Protein AF-A0A812UKI8-F1 (afdb_monomer)

Mean predicted aligned error: 15.25 Å

Foldseek 3Di:
DVVCCCAQAPDDSNVNNVVVVVVQLVVLQVLLQVLCVVVVHDAAEDEPVPDDPQQGQDDDPVNLVVCFVPPFWDADPPRDTGGNVVVSVVVCSVSSNHHRYDYDDDHDDDDPPQPPLPVQLCVQAPADADDPVLLVFVCVLQVALVSLVLQLVLLSVLSVVSSVVPCPLRDNCQQVAQPLVCCCPPVVDDNVSHSCPDSSVNHGSNHSVNSSVSSVCRNCVQLQPLADLQQADADDPVLLVLLLVCLVQADPLVLVVLSVCRNPPRNDDPDDQADWPLVVVVVCQVPDPRDDDPVNNVSCVVRRDRNHTSSPSSNSSVSSVD

Solvent-accessible surface area (backbone atoms only — not comparable to full-atom values): 18480 Å² total; per-residue (Å²): 119,79,68,53,44,68,41,54,32,97,55,79,60,12,34,58,33,36,51,53,53,53,49,54,46,49,56,53,33,53,52,19,49,54,42,19,61,77,71,76,46,84,59,53,75,40,48,55,84,73,61,49,81,85,48,49,82,82,84,53,74,66,59,52,52,52,48,43,62,74,71,26,49,44,75,45,90,91,74,44,79,43,72,42,60,66,61,48,48,56,50,48,46,61,70,46,64,35,46,31,67,42,86,66,80,74,84,70,80,63,90,82,68,71,75,76,47,66,68,62,46,46,77,64,34,72,64,45,76,68,55,68,74,50,49,55,44,35,55,68,72,45,82,41,35,70,57,20,46,54,50,41,55,53,51,51,52,50,49,55,50,56,62,72,52,71,58,85,62,62,51,88,66,47,30,70,40,35,42,64,56,44,38,39,74,73,68,66,43,59,79,83,77,47,78,65,70,67,48,51,54,72,36,24,52,16,27,47,62,45,47,49,54,52,26,48,51,46,46,37,80,51,47,60,74,68,31,39,73,69,30,58,38,75,61,55,70,72,58,46,52,54,50,61,73,35,42,90,73,48,63,71,67,54,50,56,50,53,42,55,43,32,53,74,59,36,57,53,85,84,68,63,44,83,38,40,43,62,65,50,52,62,69,40,54,86,75,49,93,66,90,71,55,71,71,62,47,51,47,41,67,71,62,48,67,77,86,43,32,33,20,28,45,47,42,51,51,53,61,71,71,104

pLDDT: mean 83.9, std 11.05, range [48.81, 97.0]

Nearest PDB structures (foldseek):
  8s24-assembly1_A  TM=7.264E-01  e=3.779E-09  Homo sapiens
  6tay-assembly1_A  TM=6.772E-01  e=7.249E-09  Mus musculus
  7oim-assembly1_A  TM=6.945E-01  e=1.391E-08  Mus musculus

Secondary structure (DSSP, 8-state):
-T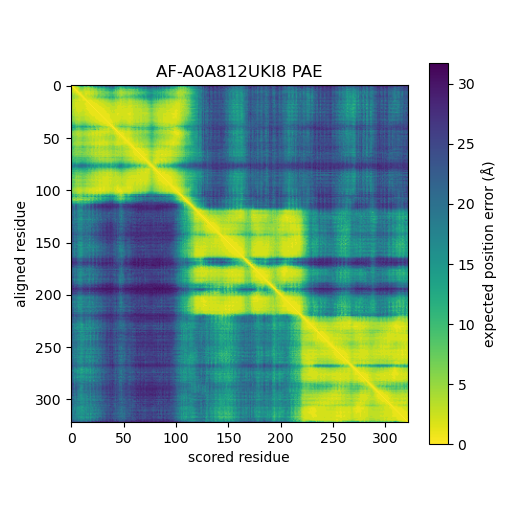TGGGS--SSTTHHHHHHHHHHHHHHHHHHHHHHHHHHTSPPPEEEGGG--GGGS----HHHHHHHIIIIIEEE-TTS-EEE-HHHHHHHHHHHH--PEEEP-PPPP--TT----HHHHHHHHS---PPPHHHHHHHHHH--SHHHHHHHHHHHHHHHHHHHHHTTTT-SGGGGGSBHHHHHHHTS---TTTS--SGGGGG-BGGGHHHHHHHHHHHH-SSTTTTS-GGG-PPPPHHHHHHHHHHGGGS-HHHHHHHHHHHHHHTTSTTS-TTSBHHHHHHHHGGGSSS---HHHHHHHHHHS-TT-BGGGHHHHHHHHH-

Structure (mmCIF, N/CA/C/O backbone):
data_AF-A0A812UKI8-F1
#
_entry.id   AF-A0A812UKI8-F1
#
loop_
_atom_site.group_PDB
_atom_site.id
_atom_site.type_symbol
_atom_site.label_atom_id
_atom_site.label_alt_id
_atom_site.label_comp_id
_atom_site.label_asym_id
_atom_site.label_entity_id
_atom_site.label_seq_id
_atom_site.pdbx_PDB_ins_code
_atom_site.Cartn_x
_atom_site.Cartn_y
_atom_site.Cartn_z
_atom_site.occupancy
_atom_site.B_iso_or_equiv
_atom_site.auth_seq_id
_atom_site.auth_comp_id
_atom_site.auth_asym_id
_atom_site.auth_atom_id
_atom_site.pdbx_PDB_model_num
ATOM 1 N N . ASP A 1 1 ? 13.436 21.991 0.698 1.00 52.62 1 ASP A N 1
ATOM 2 C CA . ASP A 1 1 ? 12.557 21.856 -0.483 1.00 52.62 1 ASP A CA 1
ATOM 3 C C . ASP A 1 1 ? 13.216 21.099 -1.635 1.00 52.62 1 ASP A C 1
ATOM 5 O O . ASP A 1 1 ? 12.667 20.105 -2.076 1.00 52.62 1 ASP A O 1
ATOM 9 N N . THR A 1 2 ? 14.431 21.440 -2.075 1.00 63.50 2 THR A N 1
ATOM 10 C CA . THR A 1 2 ? 15.042 20.824 -3.279 1.00 63.50 2 THR A CA 1
ATOM 11 C C . THR A 1 2 ? 15.430 19.339 -3.166 1.00 63.50 2 THR A C 1
ATOM 13 O O . THR A 1 2 ? 15.581 18.681 -4.187 1.00 63.50 2 THR A O 1
ATOM 16 N N . ILE A 1 3 ? 15.616 18.797 -1.956 1.00 73.69 3 ILE A N 1
ATOM 17 C CA . ILE A 1 3 ? 16.040 17.394 -1.762 1.00 73.69 3 ILE A CA 1
ATOM 18 C C . ILE A 1 3 ? 14.879 16.411 -1.981 1.00 73.69 3 ILE A C 1
ATOM 20 O O . ILE A 1 3 ? 15.113 15.319 -2.490 1.00 73.69 3 ILE A O 1
ATOM 24 N N . LEU A 1 4 ? 13.641 16.803 -1.650 1.00 68.75 4 LEU A N 1
ATOM 25 C CA . LEU A 1 4 ? 12.456 15.947 -1.801 1.00 68.75 4 LEU A CA 1
ATOM 26 C C . LEU A 1 4 ? 12.206 15.573 -3.267 1.00 68.75 4 LEU A C 1
ATOM 28 O O . LEU A 1 4 ? 11.989 14.407 -3.567 1.00 68.75 4 LEU A O 1
ATOM 32 N N . MET A 1 5 ? 12.381 16.527 -4.186 1.00 75.38 5 MET A N 1
ATOM 33 C CA . MET A 1 5 ? 12.246 16.303 -5.633 1.00 75.38 5 MET A CA 1
ATOM 34 C C . MET A 1 5 ? 13.313 15.373 -6.237 1.00 75.38 5 MET A C 1
ATOM 36 O O . MET A 1 5 ? 13.230 15.043 -7.416 1.00 75.38 5 MET A O 1
ATOM 40 N N . CYS A 1 6 ? 14.335 14.978 -5.472 1.00 79.62 6 CYS A N 1
ATOM 41 C CA . CYS A 1 6 ? 15.384 14.057 -5.918 1.00 79.62 6 CYS A CA 1
ATOM 42 C C . CYS A 1 6 ? 15.168 12.620 -5.421 1.00 79.62 6 CYS A C 1
ATOM 44 O O . CYS A 1 6 ? 15.937 11.733 -5.797 1.00 79.62 6 CYS A O 1
ATOM 46 N N . ILE A 1 7 ? 14.170 12.385 -4.565 1.00 82.88 7 ILE A N 1
ATOM 47 C CA . ILE A 1 7 ? 13.850 11.063 -4.030 1.00 82.88 7 ILE A CA 1
ATOM 48 C C . ILE A 1 7 ? 12.700 10.498 -4.868 1.00 82.88 7 ILE A C 1
ATOM 50 O O . ILE A 1 7 ? 11.616 11.069 -4.841 1.00 82.88 7 ILE A O 1
ATOM 54 N N . PRO A 1 8 ? 12.906 9.412 -5.634 1.00 81.94 8 PRO A N 1
ATOM 55 C CA . PRO A 1 8 ? 11.823 8.809 -6.396 1.00 81.94 8 PRO A CA 1
ATOM 56 C C . PRO A 1 8 ? 10.820 8.157 -5.441 1.00 81.94 8 PRO A C 1
ATOM 58 O O . PRO A 1 8 ? 11.157 7.209 -4.729 1.00 81.94 8 PRO A O 1
ATOM 61 N N . ASP A 1 9 ? 9.590 8.660 -5.460 1.00 80.56 9 ASP A N 1
ATOM 62 C CA . ASP A 1 9 ? 8.451 8.131 -4.713 1.00 80.56 9 ASP A CA 1
ATOM 63 C C . ASP A 1 9 ? 7.199 8.184 -5.599 1.00 80.56 9 ASP A C 1
ATOM 65 O O . ASP A 1 9 ? 7.087 9.005 -6.508 1.00 80.56 9 ASP A O 1
ATOM 69 N N . SER A 1 10 ? 6.258 7.281 -5.353 1.00 79.38 10 SER A N 1
ATOM 70 C CA . SER A 1 10 ? 4.944 7.283 -5.998 1.00 79.38 10 SER A CA 1
ATOM 71 C C . SER A 1 10 ? 4.002 8.376 -5.477 1.00 79.38 10 SER A C 1
ATOM 73 O O . SER A 1 10 ? 2.951 8.592 -6.079 1.00 79.38 10 SER A O 1
ATOM 75 N N . LYS A 1 11 ? 4.351 9.035 -4.367 1.00 76.62 11 LYS A N 1
ATOM 76 C CA . LYS A 1 11 ? 3.550 10.061 -3.694 1.00 76.62 11 LYS A CA 1
ATOM 77 C C . LYS A 1 11 ? 4.226 11.436 -3.748 1.00 76.62 11 LYS A C 1
ATOM 79 O O . LYS A 1 11 ? 5.454 11.543 -3.801 1.00 76.62 11 LYS A O 1
ATOM 84 N N . ASP A 1 12 ? 3.399 12.478 -3.697 1.00 81.69 12 ASP A N 1
ATOM 85 C CA . ASP A 1 12 ? 3.788 13.886 -3.536 1.00 81.69 12 ASP A CA 1
ATOM 86 C C . ASP A 1 12 ? 4.923 14.344 -4.480 1.00 81.69 12 ASP A C 1
ATOM 88 O O . ASP A 1 12 ? 4.944 14.021 -5.670 1.00 81.69 12 ASP A O 1
ATOM 92 N N . ASP A 1 13 ? 5.885 15.110 -3.958 1.00 81.38 13 ASP A N 1
ATOM 93 C CA . ASP A 1 13 ? 7.002 15.682 -4.718 1.00 81.38 13 ASP A CA 1
ATOM 94 C C . ASP A 1 13 ? 8.011 14.630 -5.219 1.00 81.38 13 ASP A C 1
ATOM 96 O O . ASP A 1 13 ? 8.844 14.928 -6.080 1.00 81.38 13 ASP A O 1
ATOM 100 N N . GLY A 1 14 ? 7.946 13.387 -4.732 1.00 79.50 14 GLY A N 1
ATOM 101 C CA . GLY A 1 14 ? 8.796 12.304 -5.232 1.00 79.50 14 GLY A CA 1
ATOM 102 C C . GLY A 1 14 ? 8.385 11.804 -6.621 1.00 79.50 14 GLY A C 1
ATOM 103 O O . GLY A 1 14 ? 9.207 11.222 -7.345 1.00 79.50 14 GLY A O 1
ATOM 104 N N . MET A 1 15 ? 7.151 12.112 -7.043 1.00 85.12 15 MET A N 1
ATOM 105 C CA . MET A 1 15 ? 6.624 11.749 -8.360 1.00 85.12 15 MET A CA 1
ATOM 106 C C . MET A 1 15 ? 7.428 12.376 -9.503 1.00 85.12 15 MET A C 1
ATOM 108 O O . MET A 1 15 ? 7.526 11.787 -10.578 1.00 85.12 15 MET A O 1
ATOM 112 N N . TYR A 1 16 ? 8.038 13.549 -9.291 1.00 87.06 16 TYR A N 1
ATOM 113 C CA . TYR A 1 16 ? 8.819 14.228 -10.329 1.00 87.06 16 TYR A CA 1
ATOM 114 C C . TYR A 1 16 ? 10.081 13.442 -10.703 1.00 87.06 16 TYR A C 1
ATOM 116 O O . TYR A 1 16 ? 10.333 13.208 -11.887 1.00 87.06 16 TYR A O 1
ATOM 124 N N . ALA A 1 17 ? 10.860 12.996 -9.710 1.00 87.25 17 ALA A N 1
ATOM 125 C CA . ALA A 1 17 ? 12.045 12.171 -9.948 1.00 87.25 17 ALA A CA 1
ATOM 126 C C . ALA A 1 17 ? 11.669 10.842 -10.606 1.00 87.25 17 ALA A C 1
ATOM 128 O O . ALA A 1 17 ? 12.311 10.423 -11.572 1.00 87.25 17 ALA A O 1
ATOM 129 N N . LEU A 1 18 ? 10.605 10.211 -10.104 1.00 87.81 18 LEU A N 1
ATOM 130 C CA . LEU A 1 18 ? 10.091 8.956 -10.630 1.00 87.81 18 LEU A CA 1
ATOM 131 C C . LEU A 1 18 ? 9.689 9.081 -12.109 1.00 87.81 18 LEU A C 1
ATOM 133 O O . LEU A 1 18 ? 10.172 8.322 -12.947 1.00 87.81 18 LEU A O 1
ATOM 137 N N . ALA A 1 19 ? 8.902 10.103 -12.452 1.00 90.06 19 ALA A N 1
ATOM 138 C CA . ALA A 1 19 ? 8.450 10.344 -13.819 1.00 90.06 19 ALA A CA 1
ATOM 139 C C . ALA A 1 19 ? 9.612 10.589 -14.794 1.00 90.06 19 ALA A C 1
ATOM 141 O O . ALA A 1 19 ? 9.578 10.120 -15.933 1.00 90.06 19 ALA A O 1
ATOM 142 N N . VAL A 1 20 ? 10.662 11.298 -14.363 1.00 91.44 20 VAL A N 1
ATOM 143 C CA . VAL A 1 20 ? 11.864 11.512 -15.186 1.00 91.44 20 VAL A CA 1
ATOM 144 C C . VAL A 1 20 ? 12.598 10.195 -15.440 1.00 91.44 20 VAL A C 1
ATOM 146 O O . VAL A 1 20 ? 13.017 9.943 -16.572 1.00 91.44 20 VAL A O 1
ATOM 149 N N . ILE A 1 21 ? 12.745 9.347 -14.417 1.00 90.62 21 ILE A N 1
ATOM 150 C CA . ILE A 1 21 ? 13.385 8.030 -14.546 1.00 90.62 21 ILE A CA 1
ATOM 151 C C . ILE A 1 21 ? 12.589 7.142 -15.507 1.00 90.62 21 ILE A C 1
ATOM 153 O O . ILE A 1 21 ? 13.170 6.602 -16.453 1.00 90.62 21 ILE A O 1
ATOM 157 N N . ASP A 1 22 ? 11.274 7.041 -15.311 1.00 91.25 22 ASP A N 1
ATOM 158 C CA . ASP A 1 22 ? 10.391 6.231 -16.152 1.00 91.25 22 ASP A CA 1
ATOM 159 C C . ASP A 1 22 ? 10.421 6.702 -17.607 1.00 91.25 22 ASP A C 1
ATOM 161 O O . ASP A 1 22 ? 10.559 5.892 -18.527 1.00 91.25 22 ASP A O 1
ATOM 165 N N . TRP A 1 23 ? 10.374 8.019 -17.831 1.00 94.69 23 TRP A N 1
ATOM 166 C CA . TRP A 1 23 ? 10.454 8.587 -19.172 1.00 94.69 23 TRP A CA 1
ATOM 167 C C . TRP A 1 23 ? 11.791 8.269 -19.852 1.00 94.69 23 TRP A C 1
ATOM 169 O O . TRP A 1 23 ? 11.803 7.815 -20.998 1.00 94.69 23 TRP A O 1
ATOM 179 N N . LEU A 1 24 ? 12.921 8.450 -19.158 1.00 93.94 24 LEU A N 1
ATOM 180 C CA . LEU A 1 24 ? 14.249 8.159 -19.709 1.00 93.94 24 LEU A CA 1
ATOM 181 C C . LEU A 1 24 ? 14.407 6.681 -20.076 1.00 93.94 24 LEU A C 1
ATOM 183 O O . LEU A 1 24 ? 14.919 6.363 -21.153 1.00 93.94 24 LEU A O 1
ATOM 187 N N . VAL A 1 25 ? 13.950 5.777 -19.209 1.00 94.19 25 VAL A N 1
ATOM 188 C CA . VAL A 1 25 ? 13.998 4.336 -19.476 1.00 94.19 25 VAL A CA 1
ATOM 189 C C . VAL A 1 25 ? 13.071 3.958 -20.624 1.00 94.19 25 VAL A C 1
ATOM 191 O O . VAL A 1 25 ? 13.474 3.176 -21.483 1.00 94.19 25 VAL A O 1
ATOM 194 N N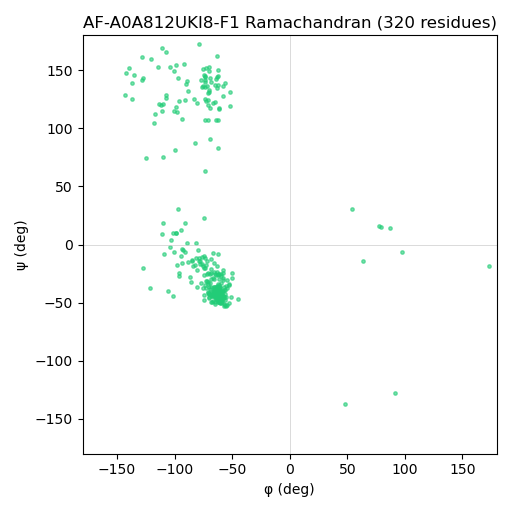 . ALA A 1 26 ? 11.874 4.543 -20.706 1.00 94.94 26 ALA A N 1
ATOM 195 C CA . ALA A 1 26 ? 10.964 4.315 -21.824 1.00 94.94 26 ALA A CA 1
ATOM 1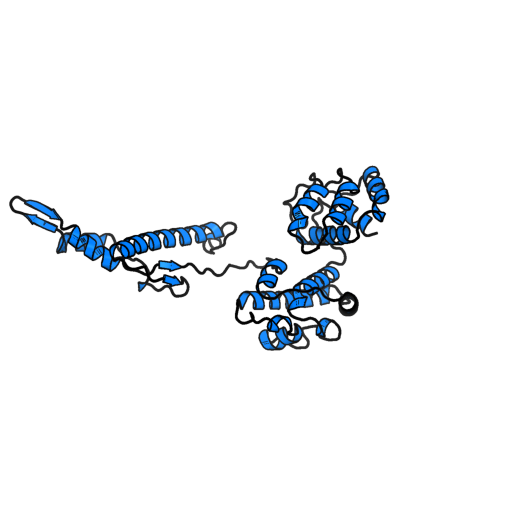96 C C . ALA A 1 26 ? 11.589 4.743 -23.163 1.00 94.94 26 ALA A C 1
ATOM 198 O O . ALA A 1 26 ? 11.559 3.971 -24.122 1.00 94.94 26 ALA A O 1
ATOM 199 N N . GLN A 1 27 ? 12.216 5.925 -23.223 1.00 95.31 27 GLN A N 1
ATOM 200 C CA . GLN A 1 27 ? 12.907 6.401 -24.430 1.00 95.31 27 GLN A CA 1
ATOM 201 C C . GLN A 1 27 ? 14.092 5.503 -24.813 1.00 95.31 27 GLN A C 1
ATOM 203 O O . GLN A 1 27 ? 14.261 5.156 -25.985 1.00 95.31 27 GLN A O 1
ATOM 208 N N . HIS A 1 28 ? 14.900 5.086 -23.832 1.00 95.00 28 HIS A N 1
ATOM 209 C CA . HIS A 1 28 ? 16.004 4.147 -24.053 1.00 95.00 28 HIS A CA 1
ATOM 210 C C . HIS A 1 28 ? 15.494 2.805 -24.597 1.00 95.00 28 HIS A C 1
ATOM 212 O O . HIS A 1 28 ? 15.962 2.337 -25.636 1.00 95.00 28 HIS A O 1
ATOM 218 N N . ASN A 1 29 ? 14.493 2.213 -23.943 1.00 95.44 29 ASN A N 1
ATOM 219 C CA . ASN A 1 29 ? 13.931 0.915 -24.315 1.00 95.44 29 ASN A CA 1
ATOM 220 C C . ASN A 1 29 ? 13.264 0.947 -25.692 1.00 95.44 29 ASN A C 1
ATOM 222 O O . ASN A 1 29 ? 13.423 0.002 -26.463 1.00 95.44 29 ASN A O 1
ATOM 226 N N . GLN A 1 30 ? 12.583 2.041 -26.042 1.00 94.94 30 GLN A N 1
ATOM 227 C CA . GLN A 1 30 ? 11.990 2.217 -27.366 1.00 94.94 30 GLN A CA 1
ATOM 228 C C . GLN A 1 30 ? 13.052 2.123 -28.473 1.00 94.94 30 GLN A C 1
ATOM 230 O O . GLN A 1 30 ? 12.866 1.399 -29.452 1.00 94.94 30 GLN A O 1
ATOM 235 N N . LEU A 1 31 ? 14.189 2.809 -28.316 1.00 93.12 31 LEU A N 1
ATOM 236 C CA . LEU A 1 31 ? 15.287 2.755 -29.287 1.00 93.12 31 LEU A CA 1
ATOM 237 C C . LEU A 1 31 ? 15.910 1.358 -29.369 1.00 93.12 31 LEU A C 1
ATOM 239 O O . LEU A 1 31 ? 16.140 0.849 -30.468 1.00 93.12 31 LEU A O 1
ATOM 243 N N . VAL A 1 32 ? 16.140 0.721 -28.220 1.00 94.38 32 VAL A N 1
ATOM 244 C CA . VAL A 1 32 ? 16.662 -0.649 -28.146 1.00 94.38 32 VAL A CA 1
ATOM 245 C C . VAL A 1 32 ? 15.748 -1.633 -28.877 1.00 94.38 32 VAL A C 1
ATOM 247 O O . VAL A 1 32 ? 16.233 -2.456 -29.653 1.00 94.38 32 VAL A O 1
ATOM 250 N N . GLN A 1 33 ? 14.432 -1.532 -28.685 1.00 93.12 33 GLN A N 1
ATOM 251 C CA . GLN A 1 33 ? 13.452 -2.410 -29.326 1.00 93.12 33 GLN A CA 1
ATOM 252 C C . GLN A 1 33 ? 13.404 -2.218 -30.845 1.00 93.12 33 GLN A C 1
ATOM 254 O O . GLN A 1 33 ? 13.325 -3.205 -31.577 1.00 93.12 33 GLN A O 1
ATOM 259 N N . ILE A 1 34 ? 13.523 -0.979 -31.335 1.00 92.75 34 ILE A N 1
ATOM 260 C CA . ILE A 1 34 ? 13.628 -0.700 -32.776 1.00 92.75 34 ILE A CA 1
ATOM 261 C C . ILE A 1 34 ? 14.866 -1.394 -33.359 1.00 92.75 34 ILE A C 1
ATOM 263 O O . ILE A 1 34 ? 14.768 -2.103 -34.362 1.00 92.75 34 ILE A O 1
ATOM 267 N N . VAL A 1 35 ? 16.029 -1.246 -32.715 1.00 92.50 35 VAL A N 1
ATOM 268 C CA . VAL A 1 35 ? 17.279 -1.876 -33.172 1.00 92.50 35 VAL A CA 1
ATOM 269 C C . VAL A 1 35 ? 17.171 -3.401 -33.132 1.00 92.50 35 VAL A C 1
ATOM 271 O O . VAL A 1 35 ? 17.473 -4.058 -34.128 1.00 92.50 35 VAL A O 1
ATOM 274 N N . ALA A 1 36 ? 16.681 -3.965 -32.030 1.00 91.19 36 ALA A N 1
ATOM 275 C CA . ALA A 1 36 ? 16.457 -5.399 -31.865 1.00 91.19 36 ALA A CA 1
ATOM 276 C C . ALA A 1 36 ? 15.528 -5.968 -32.955 1.00 91.19 36 ALA A C 1
ATOM 278 O O . ALA A 1 36 ? 15.862 -6.965 -33.600 1.00 91.19 36 ALA A O 1
ATOM 279 N N . GLY A 1 37 ? 14.426 -5.269 -33.253 1.00 89.94 37 GLY A N 1
ATOM 280 C CA . GLY A 1 37 ? 13.504 -5.616 -34.335 1.00 89.94 37 GLY A CA 1
ATOM 281 C C . GLY A 1 37 ? 14.178 -5.650 -35.709 1.00 89.94 37 GLY A C 1
ATOM 282 O O . GLY A 1 37 ? 13.949 -6.578 -36.480 1.00 89.94 37 GLY A O 1
ATOM 283 N N . THR A 1 38 ? 15.078 -4.704 -36.002 1.00 88.38 38 THR A N 1
ATOM 284 C CA . THR A 1 38 ? 15.841 -4.717 -37.268 1.00 88.38 38 THR A CA 1
ATOM 285 C C . THR A 1 38 ? 16.892 -5.823 -37.357 1.00 88.38 38 THR A C 1
ATOM 287 O O . THR A 1 38 ? 17.273 -6.206 -38.463 1.00 88.38 38 THR A O 1
ATOM 290 N N . LEU A 1 39 ? 17.380 -6.324 -36.218 1.00 85.56 39 LEU A N 1
ATOM 291 C CA . LEU A 1 39 ? 18.358 -7.413 -36.148 1.00 85.56 39 LEU A CA 1
ATOM 292 C C . LEU A 1 39 ? 17.699 -8.799 -36.133 1.00 85.56 39 LEU A C 1
ATOM 294 O O . LEU A 1 39 ? 18.384 -9.789 -36.375 1.00 85.56 39 LEU A O 1
ATOM 298 N N . GLY A 1 40 ? 16.391 -8.875 -35.868 1.00 86.25 40 GLY A N 1
ATOM 299 C CA . GLY A 1 40 ? 15.638 -10.130 -35.811 1.00 86.25 40 GLY A CA 1
ATOM 300 C C . GLY A 1 40 ? 15.841 -10.931 -34.521 1.00 86.25 40 GLY A C 1
ATOM 301 O O . GLY A 1 40 ? 15.492 -12.108 -34.484 1.00 86.25 40 GLY A O 1
ATOM 302 N N . TYR A 1 41 ? 16.385 -10.314 -33.468 1.00 82.75 41 TYR A N 1
ATOM 303 C CA . TYR A 1 41 ? 16.597 -10.951 -32.166 1.00 82.75 41 TYR A CA 1
ATOM 304 C C . TYR A 1 41 ? 15.987 -10.101 -31.052 1.00 82.75 41 TYR A C 1
ATOM 306 O O . TYR A 1 41 ? 16.077 -8.875 -31.119 1.00 82.75 41 TYR A O 1
ATOM 314 N N . PRO A 1 42 ? 15.397 -10.711 -30.009 1.00 86.00 42 PRO A N 1
ATOM 315 C CA . PRO A 1 42 ? 14.890 -9.962 -28.868 1.00 86.00 42 PRO A CA 1
ATOM 316 C C . PRO A 1 42 ? 16.034 -9.259 -28.127 1.00 86.00 42 PRO A C 1
ATOM 318 O O . PRO A 1 42 ? 17.128 -9.810 -27.972 1.00 86.00 42 PRO A O 1
ATOM 321 N N . ALA A 1 43 ? 15.770 -8.045 -27.642 1.00 87.00 43 ALA A N 1
ATOM 322 C CA . ALA A 1 43 ? 16.728 -7.318 -26.822 1.00 87.00 43 ALA A CA 1
ATOM 323 C C . ALA A 1 43 ? 16.988 -8.073 -25.511 1.00 87.00 43 ALA A C 1
ATOM 325 O O . ALA A 1 43 ? 16.062 -8.520 -24.829 1.00 87.00 43 ALA A O 1
ATOM 326 N N . ARG A 1 44 ? 18.263 -8.188 -25.131 1.00 90.44 44 ARG A N 1
ATOM 327 C CA . ARG A 1 44 ? 18.645 -8.653 -23.793 1.00 90.44 44 ARG A CA 1
ATOM 328 C C . ARG A 1 44 ? 18.101 -7.675 -22.750 1.00 90.44 44 ARG A C 1
ATOM 330 O O . ARG A 1 44 ? 18.119 -6.477 -22.992 1.00 90.44 44 ARG A O 1
ATOM 337 N N . LYS A 1 45 ? 17.692 -8.167 -21.581 1.00 92.88 45 LYS A N 1
ATOM 338 C CA . LYS A 1 45 ? 17.249 -7.327 -20.459 1.00 92.88 45 LYS A CA 1
ATOM 339 C C . LYS A 1 45 ? 18.338 -7.169 -19.398 1.00 92.88 45 LYS A C 1
ATOM 341 O O . LYS A 1 45 ? 19.146 -8.081 -19.200 1.00 92.88 45 LYS A O 1
ATOM 346 N N . VAL A 1 46 ? 18.352 -6.026 -18.718 1.00 93.50 46 VAL A N 1
ATOM 347 C CA . VAL A 1 46 ? 19.214 -5.734 -17.564 1.00 93.50 46 VAL A CA 1
ATOM 348 C C . VAL A 1 46 ? 18.409 -5.024 -16.473 1.00 93.50 46 VAL A C 1
ATOM 350 O O . VAL A 1 46 ? 17.584 -4.163 -16.768 1.00 93.50 46 VAL A O 1
ATOM 353 N N . SER A 1 47 ? 18.631 -5.391 -15.209 1.00 89.81 47 SER A N 1
ATOM 354 C CA . SER A 1 47 ? 18.033 -4.692 -14.061 1.00 89.81 47 SER A CA 1
ATOM 355 C C . SER A 1 47 ? 18.722 -3.345 -13.845 1.00 89.81 47 SER A C 1
ATOM 357 O O . SER A 1 47 ? 19.950 -3.255 -13.924 1.00 89.81 47 SER A O 1
ATOM 359 N N . SER A 1 48 ? 17.951 -2.313 -13.491 1.00 89.25 48 SER A N 1
ATOM 360 C CA . SER A 1 48 ? 18.481 -0.994 -13.134 1.00 89.25 48 SER A CA 1
ATOM 361 C C . SER A 1 48 ? 19.473 -1.038 -11.962 1.00 89.25 48 SER A C 1
ATOM 363 O O . SER A 1 48 ? 20.317 -0.154 -11.847 1.00 89.25 48 SER A O 1
ATOM 365 N N . ARG A 1 49 ? 19.434 -2.083 -11.119 1.00 84.88 49 ARG A N 1
ATOM 366 C CA . ARG A 1 49 ? 20.381 -2.290 -10.004 1.00 84.88 49 ARG A CA 1
ATOM 367 C C . ARG A 1 49 ? 21.780 -2.693 -10.455 1.00 84.88 49 ARG A C 1
ATOM 369 O O . ARG A 1 49 ? 22.740 -2.485 -9.720 1.00 84.88 49 ARG A O 1
ATOM 376 N N . LEU A 1 50 ? 21.877 -3.308 -11.629 1.00 88.12 50 LEU A N 1
ATOM 377 C CA . LEU A 1 50 ? 23.126 -3.789 -12.221 1.00 88.12 50 LEU A CA 1
ATOM 378 C C . LEU A 1 50 ? 23.521 -2.967 -13.453 1.00 88.12 50 LEU A C 1
ATOM 380 O O . LEU A 1 50 ? 24.437 -3.352 -14.174 1.00 88.12 50 LEU A O 1
ATOM 384 N N . LEU A 1 51 ? 22.822 -1.855 -13.696 1.00 90.00 51 LEU A N 1
ATOM 385 C CA . LEU A 1 51 ? 23.023 -1.007 -14.857 1.00 90.00 51 LEU A CA 1
ATOM 386 C C . LEU A 1 51 ? 24.393 -0.329 -14.793 1.00 90.00 51 LEU A C 1
ATOM 388 O O . LEU A 1 51 ? 24.688 0.424 -13.863 1.00 90.00 51 LEU A O 1
ATOM 392 N N . ALA A 1 52 ? 25.216 -0.557 -15.810 1.00 90.38 52 ALA A N 1
ATOM 393 C CA . ALA A 1 52 ? 26.503 0.099 -15.968 1.00 90.38 52 ALA A CA 1
ATOM 394 C C . ALA A 1 52 ? 26.493 1.080 -17.149 1.00 90.38 52 ALA A C 1
ATOM 396 O O . ALA A 1 52 ? 25.604 1.083 -17.997 1.00 90.38 52 ALA A O 1
ATOM 397 N N . GLN A 1 53 ? 27.537 1.910 -17.258 1.00 89.44 53 GLN A N 1
ATOM 398 C CA . GLN A 1 53 ? 27.642 2.902 -18.340 1.00 89.44 53 GLN A CA 1
ATOM 399 C C . GLN A 1 53 ? 27.598 2.289 -19.749 1.00 89.44 53 GLN A C 1
ATOM 401 O O . GLN A 1 53 ? 27.162 2.955 -20.683 1.00 89.44 53 GLN A O 1
ATOM 406 N N . HIS A 1 54 ? 28.052 1.042 -19.913 1.00 88.62 54 HIS A N 1
ATOM 407 C CA . HIS A 1 54 ? 28.051 0.356 -21.207 1.00 88.62 54 HIS A CA 1
ATOM 408 C C . HIS A 1 54 ? 26.676 -0.197 -21.603 1.00 88.62 54 HIS A C 1
ATOM 410 O O . HIS A 1 54 ? 26.481 -0.521 -22.771 1.00 88.62 54 HIS A O 1
ATOM 416 N N . ASP A 1 55 ? 25.728 -0.270 -20.666 1.00 91.25 55 ASP A N 1
ATOM 417 C CA . ASP A 1 55 ? 24.353 -0.711 -20.914 1.00 91.25 55 ASP A CA 1
ATOM 418 C C . ASP A 1 55 ? 23.454 0.431 -21.403 1.00 91.25 55 ASP A C 1
ATOM 420 O O . ASP A 1 55 ? 22.368 0.192 -21.927 1.00 91.25 55 ASP A O 1
ATOM 424 N N . VAL A 1 56 ? 23.906 1.679 -21.263 1.00 93.12 56 VAL A N 1
ATOM 425 C CA . VAL A 1 56 ? 23.130 2.875 -21.602 1.00 93.12 56 VAL A CA 1
ATOM 426 C C . VAL A 1 56 ? 23.491 3.370 -23.001 1.00 93.12 56 VAL A C 1
ATOM 428 O O . VAL A 1 56 ? 24.652 3.336 -23.428 1.00 93.12 56 VAL A O 1
ATOM 431 N N . ILE A 1 57 ? 22.491 3.865 -23.732 1.00 92.19 57 ILE A N 1
ATOM 432 C CA . ILE A 1 57 ? 22.720 4.580 -24.986 1.00 92.19 57 ILE A CA 1
ATOM 433 C C . ILE A 1 57 ? 23.340 5.940 -24.655 1.00 92.19 57 ILE A C 1
ATOM 435 O O . ILE A 1 57 ? 22.676 6.858 -24.178 1.00 92.19 57 ILE A O 1
ATOM 439 N N . LYS A 1 58 ? 24.634 6.081 -24.940 1.00 89.88 58 LYS A N 1
ATOM 440 C CA . LYS A 1 58 ? 25.353 7.353 -24.875 1.00 89.88 58 LYS A CA 1
ATOM 441 C C . LYS A 1 58 ? 25.861 7.684 -26.266 1.00 89.88 58 LYS A C 1
ATOM 443 O O . LYS A 1 58 ? 26.822 7.082 -26.731 1.00 89.88 58 LYS A O 1
ATOM 448 N N . TYR A 1 59 ? 25.199 8.627 -26.923 1.00 88.25 59 TYR A N 1
ATOM 449 C CA . TYR A 1 59 ? 25.554 9.021 -28.277 1.00 88.25 59 TYR A CA 1
ATOM 450 C C . TYR A 1 59 ? 25.376 10.523 -28.459 1.00 88.25 59 TYR A C 1
ATOM 452 O O . TYR A 1 59 ? 24.337 11.082 -28.108 1.00 88.25 59 TYR A O 1
ATOM 460 N N . SER A 1 60 ? 26.403 11.194 -28.973 1.00 91.44 60 SER A N 1
ATOM 461 C CA . SER A 1 60 ? 26.393 12.646 -29.133 1.00 91.44 60 SER A CA 1
ATOM 462 C C . SER A 1 60 ? 26.172 13.072 -30.584 1.00 91.44 60 SER A C 1
ATOM 464 O O . SER A 1 60 ? 26.595 12.416 -31.537 1.00 91.44 60 SER A O 1
ATOM 466 N N . LYS A 1 61 ? 25.591 14.265 -30.765 1.00 91.75 61 LYS A N 1
ATOM 467 C CA . LYS A 1 61 ? 25.489 14.914 -32.083 1.00 91.75 61 LYS A CA 1
ATOM 468 C C . LYS A 1 61 ? 26.856 15.049 -32.767 1.00 91.75 61 LYS A C 1
ATOM 470 O O . LYS A 1 61 ? 26.948 14.916 -33.983 1.00 91.75 61 LYS A O 1
ATOM 475 N N . HIS A 1 62 ? 27.913 15.323 -32.004 1.00 93.81 62 HIS A N 1
ATOM 476 C CA . HIS A 1 62 ? 29.257 15.500 -32.552 1.00 93.81 62 HIS A CA 1
ATOM 477 C C . HIS A 1 62 ? 29.810 14.198 -33.141 1.00 93.81 62 HIS A C 1
ATOM 479 O O . HIS A 1 62 ? 30.354 14.219 -34.244 1.00 93.81 62 HIS A O 1
ATOM 485 N N . GLU A 1 63 ? 29.629 13.068 -32.453 1.00 90.12 63 GLU A N 1
ATOM 486 C CA . GLU A 1 63 ? 30.021 11.744 -32.956 1.00 90.12 63 GLU A CA 1
ATOM 487 C C . GLU A 1 63 ? 29.246 11.378 -34.222 1.00 90.12 63 GLU A C 1
ATOM 489 O O . GLU A 1 63 ? 29.863 10.986 -35.215 1.00 90.12 63 GLU A O 1
ATOM 494 N N . LEU A 1 64 ? 27.929 11.617 -34.230 1.00 92.06 64 LEU A N 1
ATOM 495 C CA . LEU A 1 64 ? 27.082 11.399 -35.401 1.00 92.06 64 LEU A CA 1
ATOM 496 C C . LEU A 1 64 ? 27.575 12.196 -36.615 1.00 92.06 64 LEU A C 1
ATOM 498 O O . LEU A 1 64 ? 27.804 11.640 -37.690 1.00 92.06 64 LEU A O 1
ATOM 502 N N . MET A 1 65 ? 27.761 13.508 -36.446 1.00 92.94 65 MET A N 1
ATOM 503 C CA . MET A 1 65 ? 28.172 14.396 -37.536 1.00 92.94 65 MET A CA 1
ATOM 504 C C . MET A 1 65 ? 29.581 14.074 -38.033 1.00 92.94 65 MET A C 1
ATOM 506 O O . MET A 1 65 ? 29.841 14.129 -39.237 1.00 92.94 65 MET A O 1
ATOM 510 N N . ARG A 1 66 ? 30.487 13.692 -37.128 1.00 93.31 66 ARG A N 1
ATOM 511 C CA . ARG A 1 66 ? 31.831 13.232 -37.485 1.00 93.31 66 ARG A CA 1
ATOM 512 C C . ARG A 1 66 ? 31.775 11.947 -38.309 1.00 93.31 66 ARG A C 1
ATOM 514 O O . ARG A 1 66 ? 32.495 11.839 -39.300 1.00 93.31 66 ARG A O 1
ATOM 521 N N . TYR A 1 67 ? 30.930 10.984 -37.944 1.00 93.50 67 TYR A N 1
ATOM 522 C CA . TYR A 1 67 ? 30.788 9.745 -38.711 1.00 93.50 67 TYR A CA 1
ATOM 523 C C . TYR A 1 67 ? 30.156 9.998 -40.088 1.00 93.50 67 TYR A C 1
ATOM 525 O O . TYR A 1 67 ? 30.679 9.535 -41.103 1.00 93.50 67 TYR A O 1
ATOM 533 N N . LEU A 1 68 ? 29.096 10.815 -40.138 1.00 93.06 68 LEU A N 1
ATOM 534 C CA . LEU A 1 68 ? 28.409 11.194 -41.376 1.00 93.06 68 LEU A CA 1
ATOM 535 C C . LEU A 1 68 ? 29.380 11.807 -42.387 1.00 93.06 68 LEU A C 1
ATOM 537 O O . LEU A 1 68 ? 29.467 11.352 -43.523 1.00 93.06 68 LEU A O 1
ATOM 541 N N . THR A 1 69 ? 30.131 12.820 -41.958 1.00 91.62 69 THR A N 1
ATOM 542 C CA . THR A 1 69 ? 31.031 13.579 -42.836 1.00 91.62 69 THR A CA 1
ATOM 543 C C . THR A 1 69 ? 32.258 12.781 -43.262 1.00 91.62 69 THR A C 1
ATOM 545 O O . THR A 1 69 ? 32.721 12.949 -44.384 1.00 91.62 69 THR A O 1
ATOM 548 N N . SER A 1 70 ? 32.781 11.906 -42.397 1.00 92.19 70 SER A N 1
ATOM 549 C CA . SER A 1 70 ? 34.017 11.166 -42.684 1.00 92.19 70 SER A CA 1
ATOM 550 C C . SER A 1 70 ? 33.815 9.868 -43.460 1.00 92.19 70 SER A C 1
ATOM 552 O O . SER A 1 70 ? 34.739 9.430 -44.144 1.00 92.19 70 SER A O 1
ATOM 554 N N . ARG A 1 71 ? 32.653 9.218 -43.327 1.00 91.25 71 ARG A N 1
ATOM 555 C CA . ARG A 1 71 ? 32.417 7.882 -43.897 1.00 91.25 71 ARG A CA 1
ATOM 556 C C . ARG A 1 71 ? 31.251 7.839 -44.873 1.00 91.25 71 ARG A C 1
ATOM 558 O O . ARG A 1 71 ? 31.374 7.177 -45.893 1.00 91.25 71 ARG A O 1
ATOM 565 N N . CYS A 1 72 ? 30.178 8.581 -44.603 1.00 92.94 72 CYS A N 1
ATOM 566 C CA . CYS A 1 72 ? 28.933 8.461 -45.364 1.00 92.94 72 CYS A CA 1
ATOM 567 C C . CYS A 1 72 ? 28.785 9.523 -46.468 1.00 92.94 72 CYS A C 1
ATOM 569 O O . CYS A 1 72 ? 27.949 9.362 -47.352 1.00 92.94 72 CYS A O 1
ATOM 571 N N . ALA A 1 73 ? 29.546 10.619 -46.417 1.00 92.44 73 ALA A N 1
ATOM 572 C CA . ALA A 1 73 ? 29.467 11.715 -47.377 1.00 92.44 73 ALA A CA 1
ATOM 573 C C . ALA A 1 73 ? 30.515 11.571 -48.485 1.00 92.44 73 ALA A C 1
ATOM 575 O O . ALA A 1 73 ? 31.716 11.534 -48.223 1.00 92.44 73 ALA A O 1
ATOM 576 N N . THR A 1 74 ? 30.062 11.549 -49.737 1.00 90.50 74 THR A N 1
ATOM 577 C CA . THR A 1 74 ? 30.935 11.561 -50.917 1.00 90.50 74 THR A CA 1
ATOM 578 C C . THR A 1 74 ? 30.516 12.664 -51.879 1.00 90.50 74 THR A C 1
ATOM 580 O O . THR A 1 74 ? 29.330 12.930 -52.067 1.00 90.50 74 THR A O 1
ATOM 583 N N . TRP A 1 75 ? 31.495 13.328 -52.491 1.00 87.69 75 TRP A N 1
ATOM 584 C CA . TRP A 1 75 ? 31.253 14.385 -53.471 1.00 87.69 75 TRP A CA 1
ATOM 585 C C . TRP A 1 75 ? 31.437 13.819 -54.877 1.00 87.69 75 TRP A C 1
ATOM 587 O O . TRP A 1 75 ? 32.528 13.394 -55.249 1.00 87.69 75 TRP A O 1
ATOM 597 N N . GLY A 1 76 ? 30.349 13.779 -55.642 1.00 82.75 76 GLY A N 1
ATOM 598 C CA . GLY A 1 76 ? 30.354 13.368 -57.040 1.00 82.75 76 GLY A CA 1
ATOM 599 C C . GLY A 1 76 ? 30.840 14.471 -57.983 1.00 82.75 76 GLY A C 1
ATOM 600 O O . GLY A 1 76 ? 31.017 15.633 -57.601 1.00 82.75 76 GLY A O 1
ATOM 601 N N . VAL A 1 77 ? 31.010 14.110 -59.257 1.00 77.12 77 VAL A N 1
ATOM 602 C CA . VAL A 1 77 ? 31.383 15.051 -60.325 1.00 77.12 77 VAL A CA 1
ATOM 603 C C . VAL A 1 77 ? 30.339 16.173 -60.418 1.00 77.12 77 VAL A C 1
ATOM 605 O O . VAL A 1 77 ? 29.138 15.910 -60.487 1.00 77.12 77 VAL A O 1
ATOM 608 N N . GLY A 1 78 ? 30.798 17.430 -60.389 1.00 83.88 78 GLY A N 1
ATOM 609 C CA . GLY A 1 78 ? 29.936 18.620 -60.385 1.00 83.88 78 GLY A CA 1
ATOM 610 C C . GLY A 1 78 ? 29.462 19.084 -59.000 1.00 83.88 78 GLY A C 1
ATOM 611 O O . GLY A 1 78 ? 28.532 19.879 -58.926 1.00 83.88 78 GLY A O 1
ATOM 612 N N . GLY A 1 79 ? 30.062 18.594 -57.907 1.00 84.00 79 GLY A N 1
ATOM 613 C CA . GLY A 1 79 ? 29.766 19.071 -56.547 1.00 84.00 79 GLY A CA 1
ATOM 614 C C . GLY A 1 79 ? 28.476 18.510 -55.941 1.00 84.00 79 GLY A C 1
ATOM 615 O O . GLY A 1 79 ? 27.987 19.031 -54.942 1.00 84.00 79 GLY A O 1
ATOM 616 N N . LYS A 1 80 ? 27.913 17.443 -56.520 1.00 87.19 80 LYS A N 1
ATOM 617 C CA . LYS A 1 80 ? 26.746 16.758 -55.949 1.00 87.19 80 LYS A CA 1
ATOM 618 C C . LYS A 1 80 ? 27.155 15.961 -54.712 1.00 87.19 80 LYS A C 1
ATOM 620 O O . LYS A 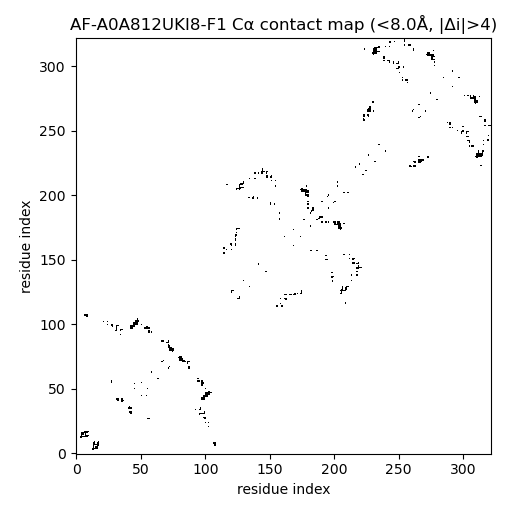1 80 ? 28.024 15.098 -54.799 1.00 87.19 80 LYS A O 1
ATOM 625 N N . LEU A 1 81 ? 26.510 16.234 -53.581 1.00 89.25 81 LEU A N 1
ATOM 626 C CA . LEU A 1 81 ? 26.687 15.476 -52.347 1.00 89.25 81 LEU A CA 1
ATOM 627 C C . LEU A 1 81 ? 25.858 14.187 -52.401 1.00 89.25 81 LEU A C 1
ATOM 629 O O . LEU A 1 81 ? 24.636 14.242 -52.522 1.00 89.25 81 LEU A O 1
ATOM 633 N N . ASN A 1 82 ? 26.521 13.045 -52.261 1.00 91.00 82 ASN A N 1
ATOM 634 C CA . ASN A 1 82 ? 25.895 11.741 -52.089 1.00 91.00 82 ASN A CA 1
ATOM 635 C C . ASN A 1 82 ? 26.078 11.284 -50.638 1.00 91.00 82 ASN A C 1
ATOM 637 O O . ASN A 1 82 ? 27.199 11.277 -50.124 1.00 91.00 82 ASN A O 1
ATOM 641 N N . LEU A 1 83 ? 24.978 10.894 -49.991 1.00 92.88 83 LEU A N 1
ATOM 642 C CA . LEU A 1 83 ? 24.968 10.394 -48.616 1.00 92.88 83 LEU A CA 1
ATOM 643 C C . LEU A 1 83 ? 24.608 8.907 -48.594 1.00 92.88 83 LEU A C 1
ATOM 645 O O . LEU A 1 83 ? 23.512 8.525 -49.005 1.00 92.88 83 LEU A O 1
ATOM 649 N N . ASP A 1 84 ? 25.508 8.077 -48.072 1.00 94.56 84 ASP A N 1
ATOM 650 C CA . ASP A 1 84 ? 25.244 6.662 -47.821 1.00 94.56 84 ASP A CA 1
ATOM 651 C C . ASP A 1 84 ? 24.498 6.482 -46.491 1.00 94.56 84 ASP A C 1
ATOM 653 O O . ASP A 1 84 ? 25.077 6.280 -45.419 1.00 94.56 84 ASP A O 1
ATOM 657 N N . LEU A 1 85 ? 23.170 6.572 -46.567 1.00 93.62 85 LEU A N 1
ATOM 658 C CA . LEU A 1 85 ? 22.300 6.380 -45.409 1.00 93.62 85 LEU A CA 1
ATOM 659 C C . LEU A 1 85 ? 22.301 4.932 -44.904 1.00 93.62 85 LEU A C 1
ATOM 661 O O . LEU A 1 85 ? 22.060 4.722 -43.720 1.00 93.62 85 LEU A O 1
ATOM 665 N N . LYS A 1 86 ? 22.618 3.942 -45.752 1.00 93.50 86 LYS A N 1
ATOM 666 C CA . LYS A 1 86 ? 22.691 2.534 -45.328 1.00 93.50 86 LYS A CA 1
ATOM 667 C C . LYS A 1 86 ? 23.903 2.305 -44.437 1.00 93.50 86 LYS A C 1
ATOM 669 O O . LYS A 1 86 ? 23.806 1.620 -43.420 1.00 93.50 86 LYS A O 1
ATOM 674 N N . GLN A 1 87 ? 25.039 2.903 -44.790 1.00 93.69 87 GLN A N 1
ATOM 675 C CA . GLN A 1 87 ? 26.230 2.850 -43.951 1.00 93.69 87 GLN A CA 1
ATOM 676 C C . GLN A 1 87 ? 26.012 3.583 -42.623 1.00 93.69 87 GLN A C 1
ATOM 678 O O . GLN A 1 87 ? 26.385 3.061 -41.570 1.00 93.69 87 GLN A O 1
ATOM 683 N N . MET A 1 88 ? 25.361 4.750 -42.657 1.00 93.00 88 MET A N 1
ATOM 684 C CA . MET A 1 88 ? 24.994 5.472 -41.438 1.00 93.00 88 MET A CA 1
ATOM 685 C C . MET A 1 88 ? 24.076 4.634 -40.541 1.00 93.00 88 MET A C 1
ATOM 687 O O . MET A 1 88 ? 24.328 4.486 -39.347 1.00 93.00 88 MET A O 1
ATOM 691 N N . GLU A 1 89 ? 23.035 4.038 -41.118 1.00 92.38 89 GLU A N 1
ATOM 692 C CA . GLU A 1 89 ? 22.102 3.182 -40.394 1.00 92.38 89 GLU A CA 1
ATOM 693 C C . GLU A 1 89 ? 22.815 1.975 -39.768 1.00 92.38 89 GLU A C 1
ATOM 695 O O . GLU A 1 89 ? 22.617 1.685 -38.589 1.00 92.38 89 GLU A O 1
ATOM 700 N N . SER A 1 90 ? 23.708 1.309 -40.506 1.00 91.88 90 SER A N 1
ATOM 701 C CA . SER A 1 90 ? 24.498 0.194 -39.973 1.00 91.88 90 SER A CA 1
ATOM 702 C C . SER A 1 90 ? 25.386 0.609 -38.797 1.00 91.88 90 SER A C 1
ATOM 704 O O . SER A 1 90 ? 25.570 -0.182 -37.869 1.00 91.88 90 SER A O 1
ATOM 706 N N . HIS A 1 91 ? 25.947 1.820 -38.821 1.00 92.69 91 HIS A N 1
ATOM 707 C CA . HIS A 1 91 ? 26.720 2.351 -37.702 1.00 92.69 91 HIS A CA 1
ATOM 708 C C . HIS A 1 91 ? 25.832 2.604 -36.484 1.00 92.69 91 HIS A C 1
ATOM 710 O O . HIS A 1 91 ? 26.139 2.110 -35.400 1.00 92.69 91 HIS A O 1
ATOM 716 N N . LEU A 1 92 ? 24.704 3.294 -36.673 1.00 92.25 92 LEU A N 1
ATOM 717 C CA . LEU A 1 92 ? 23.750 3.578 -35.602 1.00 92.25 92 LEU A CA 1
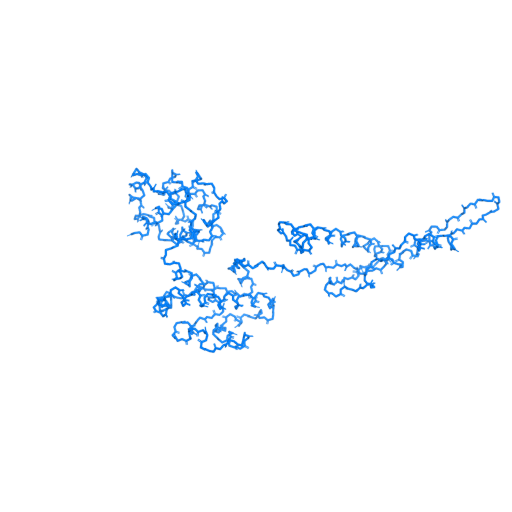ATOM 718 C C . LEU A 1 92 ? 23.217 2.299 -34.959 1.00 92.25 92 LEU A C 1
ATOM 720 O O . LEU A 1 92 ? 23.201 2.205 -33.738 1.00 92.25 92 LEU A O 1
ATOM 724 N N . ARG A 1 93 ? 22.868 1.274 -35.744 1.00 91.25 93 ARG A N 1
ATOM 725 C CA . ARG A 1 93 ? 22.427 -0.024 -35.204 1.00 91.25 93 ARG A CA 1
ATOM 726 C C . ARG A 1 93 ? 23.462 -0.638 -34.261 1.00 91.25 93 ARG A C 1
ATOM 728 O O . ARG A 1 93 ? 23.095 -1.182 -33.227 1.00 91.25 93 ARG A O 1
ATOM 735 N N . ARG A 1 94 ? 24.754 -0.523 -34.579 1.00 89.56 94 ARG A N 1
ATOM 736 C CA . ARG A 1 94 ? 25.829 -1.029 -33.715 1.00 89.56 94 ARG A CA 1
ATOM 737 C C . ARG A 1 94 ? 25.963 -0.211 -32.429 1.00 89.56 94 ARG A C 1
ATOM 739 O O . ARG A 1 94 ? 26.087 -0.785 -31.351 1.00 89.56 94 ARG A O 1
ATOM 746 N N . GLU A 1 95 ? 25.942 1.114 -32.535 1.00 90.31 95 GLU A N 1
ATOM 747 C CA . GLU A 1 95 ? 26.111 1.999 -31.374 1.00 90.31 95 GLU A CA 1
ATOM 748 C C . GLU A 1 95 ? 24.897 1.976 -30.435 1.00 90.31 95 GLU A C 1
ATOM 750 O O . GLU A 1 95 ? 25.065 2.072 -29.222 1.00 90.31 95 GLU A O 1
ATOM 755 N N . LEU A 1 96 ? 23.691 1.784 -30.975 1.00 91.62 96 LEU A N 1
ATOM 756 C CA . LEU A 1 96 ? 22.428 1.758 -30.231 1.00 91.62 96 LEU A CA 1
ATOM 757 C C . LEU A 1 96 ? 22.016 0.353 -29.760 1.00 91.62 96 LEU A C 1
ATOM 759 O O . LEU A 1 96 ? 21.049 0.220 -29.015 1.00 91.62 96 LEU A O 1
ATOM 763 N N . SER A 1 97 ? 22.740 -0.697 -30.158 1.00 91.69 97 SER A N 1
ATOM 764 C CA . SER A 1 97 ? 22.505 -2.063 -29.681 1.00 91.69 97 SER A CA 1
ATOM 765 C C . SER A 1 97 ? 22.888 -2.177 -28.201 1.00 91.69 97 SER A C 1
ATOM 767 O O . SER A 1 97 ? 24.044 -2.439 -27.855 1.00 91.69 97 SER A O 1
ATOM 769 N N . ARG A 1 98 ? 21.916 -1.943 -27.321 1.00 94.19 98 ARG A N 1
ATOM 770 C CA . ARG A 1 98 ? 22.024 -1.981 -25.856 1.00 94.19 98 ARG A CA 1
ATOM 771 C C . ARG A 1 98 ? 20.931 -2.873 -25.263 1.00 94.19 98 ARG A C 1
ATOM 773 O O . ARG A 1 98 ? 19.978 -3.188 -25.971 1.00 94.19 98 ARG A O 1
ATOM 780 N N . PRO A 1 99 ? 21.065 -3.340 -24.011 1.00 94.38 99 PRO A N 1
ATOM 781 C CA . PRO A 1 99 ? 19.990 -4.071 -23.357 1.00 94.38 99 PRO A CA 1
ATOM 782 C C . PRO A 1 99 ? 18.803 -3.160 -23.003 1.00 94.38 99 PRO A C 1
ATOM 784 O O . PRO A 1 99 ? 18.961 -1.962 -22.767 1.00 94.38 99 PRO A O 1
ATOM 787 N N . GLU A 1 100 ? 17.614 -3.755 -22.940 1.00 94.62 100 GLU A N 1
ATOM 788 C CA . GLU A 1 100 ? 16.413 -3.157 -22.360 1.00 94.62 100 GLU A CA 1
ATOM 789 C C . GLU A 1 100 ? 16.587 -3.064 -20.839 1.00 94.62 100 GLU A C 1
ATOM 791 O O . GLU A 1 100 ? 16.965 -4.039 -20.183 1.00 94.62 100 GLU A O 1
ATOM 796 N N . VAL A 1 101 ? 16.308 -1.898 -20.270 1.00 95.19 101 VAL A N 1
ATOM 797 C CA . VAL A 1 101 ? 16.419 -1.648 -18.835 1.00 95.19 101 VAL A CA 1
ATOM 798 C C . VAL A 1 101 ? 15.087 -1.954 -18.166 1.00 95.19 101 VAL A C 1
ATOM 800 O O . VAL A 1 101 ? 14.051 -1.399 -18.526 1.00 95.19 101 VAL A O 1
ATOM 803 N N . THR A 1 102 ? 15.122 -2.833 -17.171 1.00 92.25 102 THR A N 1
ATOM 804 C CA . THR A 1 102 ? 14.002 -3.106 -16.266 1.00 92.25 102 THR A CA 1
ATOM 805 C C . THR A 1 102 ? 14.225 -2.328 -14.976 1.00 92.25 102 THR A C 1
ATOM 807 O O . THR A 1 102 ? 15.233 -2.536 -14.297 1.00 92.25 102 THR A O 1
ATOM 810 N N . ILE A 1 103 ? 13.317 -1.406 -14.652 1.00 87.00 103 ILE A N 1
ATOM 811 C CA . ILE A 1 103 ? 13.413 -0.607 -13.429 1.00 87.00 103 ILE A CA 1
ATOM 812 C C . ILE A 1 103 ? 13.065 -1.480 -12.223 1.00 87.00 103 ILE A C 1
ATOM 814 O O . ILE A 1 103 ? 11.986 -2.054 -12.144 1.00 87.00 103 ILE A O 1
ATOM 818 N N . GLU A 1 104 ? 13.975 -1.528 -11.256 1.00 81.69 104 GLU A N 1
ATOM 819 C CA . GLU A 1 104 ? 13.777 -2.165 -9.955 1.00 81.69 104 GLU A CA 1
ATOM 820 C C . GLU A 1 104 ? 14.065 -1.158 -8.836 1.00 81.69 104 GLU A C 1
ATOM 822 O O . GLU A 1 104 ? 15.108 -1.211 -8.168 1.00 81.69 104 GLU A O 1
ATOM 827 N N . MET A 1 105 ? 13.144 -0.216 -8.628 1.00 70.19 105 MET A N 1
ATOM 828 C CA . MET A 1 105 ? 13.247 0.732 -7.520 1.00 70.19 105 MET A CA 1
ATOM 829 C C . MET A 1 105 ? 12.928 0.048 -6.193 1.00 70.19 105 MET A C 1
ATOM 831 O O . MET A 1 105 ? 12.036 -0.791 -6.091 1.00 70.19 105 MET A O 1
ATOM 835 N N . ARG A 1 106 ? 13.698 0.391 -5.159 1.00 63.22 106 ARG A N 1
ATOM 836 C CA . ARG A 1 106 ? 13.297 0.117 -3.779 1.00 63.22 106 ARG A CA 1
ATOM 837 C C . ARG A 1 106 ? 12.374 1.256 -3.372 1.00 63.22 106 ARG A C 1
ATOM 839 O O . ARG A 1 106 ? 12.793 2.402 -3.502 1.00 63.22 106 ARG A O 1
ATOM 846 N N . GLY A 1 107 ? 11.166 0.938 -2.910 1.00 61.44 107 GLY A N 1
ATOM 847 C CA . GLY A 1 107 ? 10.282 1.939 -2.317 1.00 61.44 107 GLY A CA 1
ATOM 848 C C . GLY A 1 107 ? 11.035 2.702 -1.23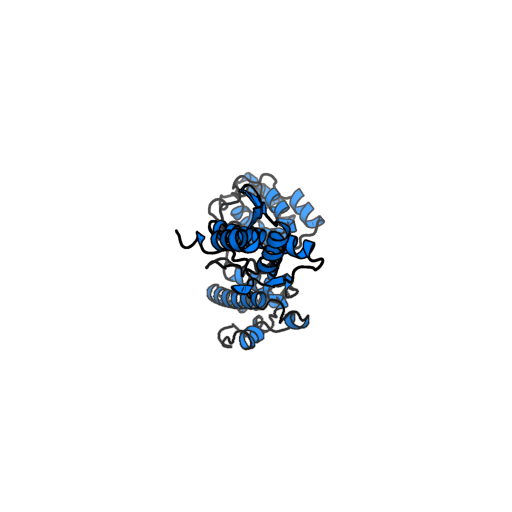1 1.00 61.44 107 GLY A C 1
ATOM 849 O O . GLY A 1 107 ? 11.740 2.094 -0.415 1.00 61.44 107 GLY A O 1
ATOM 850 N N . PHE A 1 108 ? 10.962 4.027 -1.284 1.00 62.53 108 PHE A N 1
ATOM 851 C CA . PHE A 1 108 ? 11.432 4.866 -0.198 1.00 62.53 108 PHE A CA 1
ATOM 852 C C . PHE A 1 108 ? 10.417 4.755 0.943 1.00 62.53 108 PHE A C 1
ATOM 854 O O . PHE A 1 108 ? 9.218 4.734 0.696 1.00 62.53 108 PHE A O 1
ATOM 861 N N . GLN A 1 109 ? 10.892 4.602 2.177 1.00 61.03 109 GLN A N 1
ATOM 862 C CA . GLN A 1 109 ? 10.019 4.489 3.343 1.00 61.03 109 GLN A CA 1
ATOM 863 C C . GLN A 1 109 ? 10.164 5.752 4.183 1.00 61.03 109 GLN A C 1
ATOM 865 O O . GLN A 1 109 ? 11.266 6.058 4.652 1.00 61.03 109 GLN A O 1
ATOM 870 N N . TRP A 1 110 ? 9.059 6.466 4.388 1.00 63.34 110 TRP A N 1
ATOM 871 C CA . TRP A 1 110 ? 9.050 7.667 5.214 1.00 63.34 110 TRP A CA 1
ATOM 872 C C . TRP A 1 110 ? 9.063 7.309 6.703 1.00 63.34 110 TRP A C 1
ATOM 874 O O . TRP A 1 110 ? 8.433 6.351 7.154 1.00 63.34 110 TRP A O 1
ATOM 884 N N . LEU A 1 111 ? 9.796 8.093 7.495 1.00 48.81 111 LEU A N 1
ATOM 885 C CA . LEU A 1 111 ? 9.782 7.979 8.955 1.00 48.81 111 LEU A CA 1
ATOM 886 C C . LEU A 1 111 ? 8.364 8.260 9.473 1.00 48.81 111 LEU A C 1
ATOM 888 O O . LEU A 1 111 ? 7.863 9.368 9.309 1.00 48.81 111 LEU A O 1
ATOM 892 N N . GLY A 1 112 ? 7.743 7.269 10.115 1.00 49.16 112 GLY A N 1
ATOM 893 C CA . GLY A 1 112 ? 6.395 7.382 10.681 1.00 49.16 112 GLY A CA 1
ATOM 894 C C . GLY A 1 112 ? 5.271 6.823 9.804 1.00 49.16 112 GLY A C 1
ATOM 895 O O . GLY A 1 112 ? 4.149 6.711 10.295 1.00 49.16 112 GLY A O 1
ATOM 896 N N . GLU A 1 113 ? 5.545 6.401 8.562 1.00 52.81 113 GLU A N 1
ATOM 897 C CA . GLU A 1 113 ? 4.586 5.569 7.827 1.00 52.81 113 GLU A CA 1
ATOM 898 C C . GLU A 1 113 ? 4.439 4.233 8.565 1.00 52.81 113 GLU A C 1
ATOM 900 O O . GLU A 1 113 ? 5.341 3.389 8.581 1.00 52.81 113 GLU A O 1
ATOM 905 N N . SER A 1 114 ? 3.288 4.066 9.217 1.00 49.00 114 SER A N 1
ATOM 906 C CA . SER A 1 114 ? 2.885 2.792 9.797 1.00 49.00 114 SER A CA 1
ATOM 907 C C . SER A 1 114 ? 2.682 1.818 8.645 1.00 49.00 114 SER A C 1
ATOM 909 O O . SER A 1 114 ? 1.875 2.083 7.750 1.00 49.00 114 SER A O 1
ATOM 911 N N . PHE A 1 115 ? 3.397 0.692 8.653 1.00 52.06 115 PHE A N 1
ATOM 912 C CA . PHE A 1 115 ? 3.104 -0.393 7.725 1.00 52.06 115 PHE A CA 1
ATOM 913 C C . PHE A 1 115 ? 1.610 -0.715 7.840 1.00 52.06 115 PHE A C 1
ATOM 915 O O . PHE A 1 115 ? 1.140 -1.145 8.897 1.00 52.06 115 PHE A O 1
ATOM 922 N N . SER A 1 116 ? 0.859 -0.575 6.745 1.00 49.50 116 SER A N 1
ATOM 923 C CA . SER A 1 116 ? -0.416 -1.280 6.597 1.00 49.50 116 SER A CA 1
ATOM 924 C C . SER A 1 116 ? -0.087 -2.758 6.336 1.00 49.50 116 SER A C 1
ATOM 926 O O . SER A 1 116 ? -0.290 -3.306 5.258 1.00 49.50 116 SER A O 1
ATOM 928 N N . ALA A 1 117 ? 0.552 -3.378 7.333 1.00 49.91 117 ALA A N 1
ATOM 929 C CA . ALA A 1 117 ? 1.249 -4.654 7.248 1.00 49.91 117 ALA A CA 1
ATOM 930 C C . ALA A 1 117 ? 0.330 -5.820 6.881 1.00 49.91 117 ALA A C 1
ATOM 932 O O . ALA A 1 117 ? 0.801 -6.806 6.320 1.00 49.91 117 ALA A O 1
ATOM 933 N N . GLY A 1 118 ? -0.966 -5.707 7.187 1.00 52.75 118 GLY A N 1
ATOM 934 C CA . GLY A 1 118 ? -1.900 -6.823 7.062 1.00 52.75 118 GLY A CA 1
ATOM 935 C C . GLY A 1 118 ? -2.046 -7.328 5.627 1.00 52.75 118 GLY A C 1
ATOM 936 O O . GLY A 1 118 ? -2.133 -8.530 5.404 1.00 52.75 118 GLY A O 1
ATOM 937 N N . GLY A 1 119 ? -2.022 -6.436 4.630 1.00 59.69 119 GLY A N 1
ATOM 938 C CA . GLY A 1 119 ? -2.153 -6.840 3.226 1.00 59.69 119 GLY A CA 1
ATOM 939 C C . GLY A 1 119 ? -0.886 -7.500 2.679 1.00 59.69 119 GLY A C 1
ATOM 940 O O . GLY A 1 119 ? -0.936 -8.571 2.075 1.00 59.69 119 GLY A O 1
ATOM 941 N N . GLU A 1 120 ? 0.269 -6.881 2.924 1.00 69.31 120 GLU A N 1
ATOM 942 C CA . GLU A 1 120 ? 1.545 -7.327 2.361 1.00 69.31 120 GLU A CA 1
ATOM 943 C C . GLU A 1 120 ? 2.085 -8.577 3.062 1.00 69.31 120 GLU A C 1
ATOM 945 O O . GLU A 1 120 ? 2.603 -9.476 2.397 1.00 69.31 120 GLU A O 1
ATOM 950 N N . LEU A 1 121 ? 1.919 -8.705 4.384 1.00 78.38 121 LEU A N 1
ATOM 951 C CA . LEU A 1 121 ? 2.409 -9.872 5.122 1.00 78.38 121 LEU A CA 1
ATOM 952 C C . LEU A 1 121 ? 1.676 -11.151 4.709 1.00 78.38 121 LEU A C 1
ATOM 954 O O . LEU A 1 121 ? 2.309 -12.199 4.571 1.00 78.38 121 LEU A O 1
ATOM 958 N N . ARG A 1 122 ? 0.369 -11.056 4.426 1.00 79.38 122 ARG A N 1
ATOM 959 C CA . ARG A 1 122 ? -0.444 -12.170 3.909 1.00 79.38 122 ARG A CA 1
ATOM 960 C C . ARG A 1 122 ? 0.057 -12.710 2.571 1.00 79.38 122 ARG A C 1
ATOM 962 O O . ARG A 1 122 ? -0.134 -13.893 2.300 1.00 79.38 122 ARG A O 1
ATOM 969 N N . SER A 1 123 ? 0.723 -11.880 1.764 1.00 76.94 123 SER A N 1
ATOM 970 C CA . SER A 1 123 ? 1.324 -12.307 0.493 1.00 76.94 123 SER A CA 1
ATOM 971 C C . SER A 1 123 ? 2.589 -13.161 0.672 1.00 76.94 123 SER A C 1
ATOM 973 O O . SER A 1 123 ? 2.959 -13.904 -0.236 1.00 76.94 123 SER A O 1
ATOM 975 N N . VAL A 1 124 ? 3.231 -13.090 1.847 1.00 80.81 124 VAL A N 1
ATOM 976 C CA . VAL A 1 124 ? 4.477 -13.810 2.167 1.00 80.81 124 VAL A CA 1
ATOM 977 C C . VAL A 1 124 ? 4.224 -14.993 3.107 1.00 80.81 124 VAL A C 1
ATOM 979 O O . VAL A 1 124 ? 4.821 -16.055 2.937 1.00 80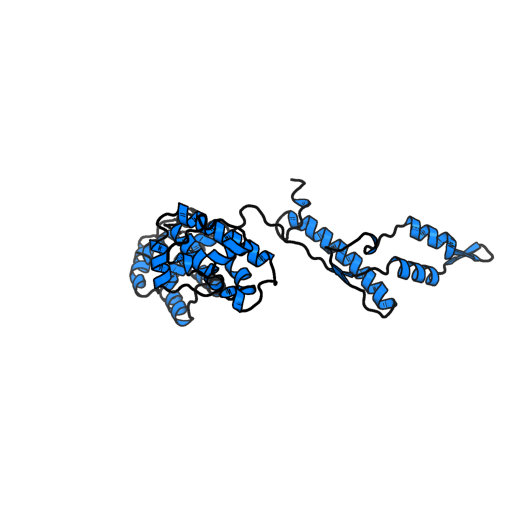.81 124 VAL A O 1
ATOM 982 N N . ILE A 1 125 ? 3.346 -14.830 4.102 1.00 85.88 125 ILE A N 1
ATOM 983 C CA . ILE A 1 125 ? 3.012 -15.846 5.109 1.00 85.88 125 ILE A CA 1
ATOM 984 C C . ILE A 1 125 ? 1.499 -15.853 5.321 1.00 85.88 125 ILE A C 1
ATOM 986 O O . ILE A 1 125 ? 0.919 -14.836 5.700 1.00 85.88 125 ILE A O 1
ATOM 990 N N . LYS A 1 126 ? 0.860 -17.021 5.167 1.00 86.69 126 LYS A N 1
ATOM 991 C CA . LYS A 1 126 ? -0.576 -17.190 5.430 1.00 86.69 126 LYS A CA 1
ATOM 992 C C . LYS A 1 126 ? -0.889 -16.900 6.902 1.00 86.69 126 LYS A C 1
ATOM 994 O O . LYS A 1 126 ? -0.567 -17.715 7.766 1.00 86.69 126 LYS A O 1
ATOM 999 N N . GLN A 1 127 ? -1.519 -15.756 7.163 1.00 87.62 127 GLN A N 1
ATOM 1000 C CA . GLN A 1 127 ? -1.898 -15.330 8.509 1.00 87.62 127 GLN A CA 1
ATOM 1001 C C . GLN A 1 127 ? -3.116 -16.115 9.028 1.00 87.62 127 GLN A C 1
ATOM 1003 O O . GLN A 1 127 ? -3.944 -16.594 8.251 1.00 87.62 127 GLN A O 1
ATOM 1008 N N . ARG A 1 128 ? -3.191 -16.277 10.348 1.00 89.19 128 ARG A N 1
ATOM 1009 C CA . ARG A 1 128 ? -4.222 -16.974 11.119 1.00 89.19 128 ARG A CA 1
ATOM 1010 C C . ARG A 1 128 ? -4.479 -16.203 12.407 1.00 89.19 128 ARG A C 1
ATOM 1012 O O . ARG A 1 128 ? -3.552 -15.638 12.990 1.00 89.19 128 ARG A O 1
ATOM 1019 N N . ASP A 1 129 ? -5.715 -16.237 12.875 1.00 86.62 129 ASP A N 1
ATOM 1020 C CA . ASP A 1 129 ? -6.058 -15.644 14.160 1.00 86.62 129 ASP A CA 1
ATOM 1021 C C . ASP A 1 129 ? -5.532 -16.469 15.337 1.00 86.62 129 ASP A C 1
ATOM 1023 O O . ASP A 1 129 ? -5.350 -17.688 15.258 1.00 86.62 129 ASP A O 1
ATOM 1027 N N . LEU A 1 130 ? -5.269 -15.775 16.444 1.00 86.81 130 LEU A N 1
ATOM 1028 C CA . LEU A 1 130 ? -4.995 -16.412 17.726 1.00 86.81 130 LEU A CA 1
ATOM 1029 C C . LEU A 1 130 ? -6.294 -16.976 18.311 1.00 86.81 130 LEU A C 1
ATOM 1031 O O . LEU A 1 130 ? -7.353 -16.365 18.198 1.00 86.81 130 LEU A O 1
ATOM 1035 N N . LEU A 1 131 ? -6.201 -18.127 18.979 1.00 87.31 131 LEU A N 1
ATOM 1036 C CA . LEU A 1 131 ? -7.333 -18.697 19.713 1.00 87.31 131 LEU A CA 1
ATOM 1037 C C . LEU A 1 131 ? -7.764 -17.762 20.860 1.00 87.31 131 LEU A C 1
ATOM 1039 O O . LEU A 1 131 ? -6.875 -17.198 21.503 1.00 87.31 131 LEU A O 1
ATOM 1043 N N . PRO A 1 132 ? -9.069 -17.651 21.175 1.00 80.88 132 PRO A N 1
ATOM 1044 C CA . PRO A 1 132 ? -9.575 -16.765 22.231 1.00 80.88 132 PRO A CA 1
ATOM 1045 C C . PRO A 1 132 ? -8.853 -16.930 23.576 1.00 80.88 132 PRO A C 1
ATOM 1047 O O . PRO A 1 132 ? -8.377 -15.948 24.138 1.00 80.88 132 PRO A O 1
ATOM 1050 N N . ASP A 1 133 ? -8.626 -18.173 24.013 1.00 83.88 133 ASP A N 1
ATOM 1051 C CA . ASP A 1 133 ? -7.892 -18.479 25.250 1.00 83.88 133 ASP A CA 1
ATOM 1052 C C . ASP A 1 133 ? -6.474 -17.877 25.264 1.00 83.88 133 ASP A C 1
ATOM 1054 O O . ASP A 1 133 ? -5.986 -17.405 26.293 1.00 83.88 133 ASP A O 1
ATOM 1058 N N . ASN A 1 134 ? -5.799 -17.861 24.108 1.00 85.19 134 ASN A N 1
ATOM 1059 C CA . ASN A 1 134 ? -4.478 -17.250 23.972 1.00 85.19 134 ASN A CA 1
ATOM 1060 C C . ASN A 1 134 ? -4.570 -15.722 23.986 1.00 85.19 134 ASN A C 1
ATOM 1062 O O . ASN A 1 134 ? -3.669 -15.076 24.514 1.00 85.19 134 ASN A O 1
ATOM 1066 N N . ILE A 1 135 ? -5.635 -15.140 23.427 1.00 84.00 135 ILE A N 1
ATOM 1067 C CA . ILE A 1 135 ? -5.874 -13.691 23.438 1.00 84.00 135 ILE A CA 1
ATOM 1068 C C . ILE A 1 135 ? -6.066 -13.199 24.873 1.00 84.00 135 ILE A C 1
ATOM 1070 O O . ILE A 1 135 ? -5.426 -12.225 25.271 1.00 84.00 135 ILE A O 1
ATOM 1074 N N . ASP A 1 136 ? -6.892 -13.883 25.660 1.00 82.50 136 ASP A N 1
ATOM 1075 C CA . ASP A 1 136 ? -7.152 -13.509 27.052 1.00 82.50 136 ASP A CA 1
ATOM 1076 C C . ASP A 1 136 ? -5.893 -13.641 27.908 1.00 82.50 136 ASP A C 1
ATOM 1078 O O . ASP A 1 136 ? -5.556 -12.741 28.686 1.00 82.50 136 ASP A O 1
ATOM 1082 N N . ARG A 1 137 ? -5.122 -14.715 27.692 1.00 83.75 137 ARG A N 1
ATOM 1083 C CA . ARG A 1 137 ? -3.830 -14.902 28.357 1.00 83.75 137 ARG A CA 1
ATOM 1084 C C . ARG A 1 137 ? -2.835 -13.801 27.968 1.00 83.75 137 ARG A C 1
ATOM 1086 O O . ARG A 1 137 ? -2.235 -13.202 28.857 1.00 83.75 137 ARG A O 1
ATOM 1093 N N . LEU A 1 138 ? -2.731 -13.450 26.682 1.00 85.62 138 LEU A N 1
ATOM 1094 C CA . LEU A 1 138 ? -1.899 -12.335 26.201 1.00 85.62 138 LEU A CA 1
ATOM 1095 C C . LEU A 1 138 ? -2.300 -10.998 26.834 1.00 85.62 138 LEU A C 1
ATOM 1097 O O . LEU A 1 138 ? -1.440 -10.259 27.308 1.00 85.62 138 LEU A O 1
ATOM 1101 N N . LYS A 1 139 ? -3.599 -10.688 26.887 1.00 82.62 139 LYS A N 1
ATOM 1102 C CA . LYS A 1 139 ? -4.104 -9.460 27.522 1.00 82.62 139 LYS A CA 1
ATOM 1103 C C . LYS A 1 139 ? -3.772 -9.416 29.017 1.00 82.62 139 LYS A C 1
ATOM 1105 O O . LYS A 1 139 ? -3.476 -8.343 29.534 1.00 82.62 139 LYS A O 1
ATOM 1110 N N . SER A 1 140 ? -3.764 -10.563 29.700 1.00 81.75 140 SER A N 1
ATOM 1111 C CA . SER A 1 140 ? -3.360 -10.647 31.111 1.00 81.75 140 SER A CA 1
ATOM 1112 C C . SER A 1 140 ? -1.847 -10.475 31.334 1.00 81.75 140 SER A C 1
ATOM 1114 O O . SER A 1 140 ? -1.432 -9.918 32.349 1.00 81.75 140 SER A O 1
ATOM 1116 N N . GLU A 1 141 ? -1.020 -10.907 30.376 1.00 83.06 141 GLU A N 1
ATOM 1117 C CA . GLU A 1 141 ? 0.449 -10.842 30.435 1.00 83.06 141 GLU A CA 1
ATOM 1118 C C . GLU A 1 141 ? 1.025 -9.490 29.998 1.00 83.06 141 GLU A C 1
ATOM 1120 O O . GLU A 1 141 ? 2.170 -9.167 30.321 1.00 83.06 141 GLU A O 1
ATOM 1125 N N . ILE A 1 142 ? 0.237 -8.681 29.285 1.00 83.94 142 ILE A N 1
ATOM 1126 C CA . ILE A 1 142 ? 0.616 -7.351 28.803 1.00 83.94 142 ILE A CA 1
ATOM 1127 C C . ILE A 1 142 ? -0.192 -6.303 29.589 1.00 83.94 142 ILE A C 1
ATOM 1129 O O . ILE A 1 142 ? -1.144 -5.718 29.074 1.00 83.94 142 ILE A O 1
ATOM 1133 N N . PRO A 1 143 ? 0.169 -6.029 30.859 1.00 73.88 143 PRO A N 1
ATOM 1134 C CA . PRO A 1 143 ? -0.670 -5.252 31.771 1.00 73.88 143 PRO A CA 1
ATOM 1135 C C . PRO A 1 143 ? -0.650 -3.743 31.500 1.00 73.88 143 PRO A C 1
ATOM 1137 O O . PRO A 1 143 ? -1.430 -3.003 32.103 1.00 73.88 143 PRO A O 1
ATOM 1140 N N . SER A 1 144 ? 0.261 -3.249 30.651 1.00 78.69 144 SER A N 1
ATOM 1141 C CA . SER A 1 144 ? 0.422 -1.811 30.422 1.00 78.69 144 SER A CA 1
ATOM 1142 C C . SER A 1 144 ? 0.568 -1.437 28.942 1.00 78.69 144 SER A C 1
ATOM 1144 O O . SER A 1 144 ? 1.248 -2.148 28.194 1.00 78.69 144 SER A O 1
ATOM 1146 N N . PRO A 1 145 ? 0.032 -0.266 28.539 1.00 78.56 145 PRO A N 1
ATOM 1147 C CA . PRO A 1 145 ? 0.229 0.291 27.202 1.00 78.56 145 PRO A CA 1
ATOM 1148 C C . PRO A 1 145 ? 1.703 0.461 26.818 1.00 78.56 145 PRO A C 1
ATOM 1150 O O . PRO A 1 145 ? 2.068 0.233 25.673 1.00 78.56 145 PRO A O 1
ATOM 1153 N N . ALA A 1 146 ? 2.576 0.818 27.767 1.00 76.56 146 ALA A N 1
ATOM 1154 C CA . ALA A 1 146 ? 4.005 1.002 27.502 1.00 76.56 146 ALA A CA 1
ATOM 1155 C C . ALA A 1 146 ? 4.689 -0.308 27.068 1.00 76.56 146 ALA A C 1
ATOM 1157 O O . ALA A 1 146 ? 5.483 -0.328 26.123 1.00 76.56 146 ALA A O 1
ATOM 1158 N N . ILE A 1 147 ? 4.337 -1.416 27.726 1.00 81.06 147 ILE A N 1
ATOM 1159 C CA . ILE A 1 147 ? 4.824 -2.754 27.374 1.00 81.06 147 ILE A CA 1
ATOM 1160 C C . ILE A 1 147 ? 4.251 -3.181 26.020 1.00 81.06 147 ILE A C 1
ATOM 1162 O O . ILE A 1 147 ? 4.998 -3.663 25.168 1.00 81.06 147 ILE A O 1
ATOM 1166 N N . ALA A 1 148 ? 2.953 -2.960 25.797 1.00 83.44 148 ALA A N 1
ATOM 1167 C CA . ALA A 1 148 ? 2.303 -3.278 24.530 1.00 83.44 148 ALA A CA 1
ATOM 1168 C C . ALA A 1 148 ? 2.935 -2.517 23.356 1.00 83.44 148 ALA A C 1
ATOM 1170 O O . ALA A 1 148 ? 3.188 -3.109 22.312 1.00 83.44 148 ALA A O 1
ATOM 1171 N N . ASN A 1 149 ? 3.278 -1.242 23.551 1.00 80.44 149 ASN A N 1
ATOM 1172 C CA . ASN A 1 149 ? 3.899 -0.411 22.522 1.00 80.44 149 ASN A CA 1
ATOM 1173 C C . ASN A 1 149 ? 5.336 -0.866 22.218 1.00 80.44 149 ASN A C 1
ATOM 1175 O O . ASN A 1 149 ? 5.746 -0.933 21.064 1.00 80.44 149 ASN A O 1
ATOM 1179 N N . THR A 1 150 ? 6.083 -1.273 23.249 1.00 82.38 150 THR A N 1
ATOM 1180 C CA . THR A 1 150 ? 7.417 -1.873 23.072 1.00 82.38 150 THR A CA 1
ATOM 1181 C C . THR A 1 150 ? 7.330 -3.180 22.279 1.00 82.38 150 THR A C 1
ATOM 1183 O O . THR A 1 150 ? 8.111 -3.402 21.354 1.00 82.38 150 THR A O 1
ATOM 1186 N N . CYS A 1 151 ? 6.351 -4.034 22.596 1.00 85.19 151 CYS A N 1
ATOM 1187 C CA . CYS A 1 151 ? 6.105 -5.264 21.845 1.00 85.19 151 CYS A CA 1
ATOM 1188 C C . CYS A 1 151 ? 5.704 -4.959 20.399 1.00 85.19 151 CYS A C 1
ATOM 1190 O O . CYS A 1 151 ? 6.218 -5.596 19.483 1.00 85.19 151 CYS A O 1
ATOM 1192 N N . LEU A 1 152 ? 4.840 -3.963 20.192 1.00 85.50 152 LEU A N 1
ATOM 1193 C CA . LEU A 1 152 ? 4.364 -3.553 18.875 1.00 85.50 152 LEU A CA 1
ATOM 1194 C C . LEU A 1 152 ? 5.528 -3.123 17.982 1.00 85.50 152 LEU A C 1
ATOM 1196 O O . LEU A 1 152 ? 5.675 -3.667 16.894 1.00 85.50 152 LEU A O 1
ATOM 1200 N N . GLN A 1 153 ? 6.421 -2.263 18.477 1.00 83.31 153 GLN A N 1
ATOM 1201 C CA . GLN A 1 153 ? 7.611 -1.827 17.736 1.00 83.31 153 GLN A CA 1
ATOM 1202 C C . GLN A 1 153 ? 8.509 -3.000 17.314 1.00 83.31 153 GLN A C 1
ATOM 1204 O O . GLN A 1 153 ? 9.033 -3.032 16.199 1.00 83.31 153 GLN A O 1
ATOM 1209 N N . LYS A 1 154 ? 8.687 -3.994 18.192 1.00 85.94 154 LYS A N 1
ATOM 1210 C CA . LYS A 1 154 ? 9.492 -5.189 17.893 1.00 85.94 154 LYS A CA 1
ATOM 1211 C C . LYS A 1 154 ? 8.825 -6.075 16.843 1.00 85.94 154 LYS A C 1
ATOM 1213 O O . LYS A 1 154 ? 9.495 -6.564 15.935 1.00 85.94 154 LYS A O 1
ATOM 1218 N N . VAL A 1 155 ? 7.507 -6.242 16.933 1.00 88.00 155 VAL A N 1
ATOM 1219 C CA . VAL A 1 155 ? 6.718 -6.987 15.946 1.00 88.00 155 VAL A CA 1
ATOM 1220 C C . VAL A 1 155 ? 6.752 -6.277 14.589 1.00 88.00 155 VAL A C 1
ATOM 1222 O O . VAL A 1 155 ? 7.001 -6.925 13.577 1.00 88.00 155 VAL A O 1
ATOM 1225 N N . GLU A 1 156 ? 6.591 -4.954 14.551 1.00 85.31 156 GLU A N 1
ATOM 1226 C CA . GLU A 1 156 ? 6.679 -4.143 13.329 1.00 85.31 156 GLU A CA 1
ATOM 1227 C C . GLU A 1 156 ? 8.056 -4.242 12.666 1.00 85.31 156 GLU A C 1
ATOM 1229 O O . GLU A 1 156 ? 8.154 -4.383 11.446 1.00 85.31 156 GLU A O 1
ATOM 1234 N N . MET A 1 157 ? 9.129 -4.260 13.457 1.00 83.44 157 MET A N 1
ATOM 1235 C CA . MET A 1 157 ? 10.479 -4.510 12.954 1.00 83.44 157 MET A CA 1
ATOM 1236 C C . MET A 1 157 ? 10.613 -5.911 12.336 1.00 83.44 157 MET A C 1
ATOM 1238 O O . MET A 1 157 ? 11.220 -6.056 11.271 1.00 83.44 157 MET A O 1
ATOM 1242 N N . ALA A 1 158 ? 10.026 -6.939 12.959 1.00 86.56 158 ALA A N 1
ATOM 1243 C CA . ALA A 1 158 ? 10.009 -8.289 12.399 1.00 86.56 158 ALA A CA 1
ATOM 1244 C C . ALA A 1 158 ? 9.226 -8.351 11.081 1.00 86.56 158 ALA A C 1
ATOM 1246 O O . ALA A 1 158 ? 9.726 -8.916 10.109 1.00 86.56 158 ALA A O 1
ATOM 1247 N N . ILE A 1 159 ? 8.056 -7.710 11.012 1.00 85.62 159 ILE A N 1
ATOM 1248 C CA . ILE A 1 159 ? 7.262 -7.581 9.783 1.00 85.62 159 ILE A CA 1
ATOM 1249 C C . ILE A 1 159 ? 8.093 -6.924 8.679 1.00 85.62 159 ILE A C 1
ATOM 1251 O O . ILE A 1 159 ? 8.219 -7.486 7.591 1.00 85.62 159 ILE A O 1
ATOM 1255 N N . ALA A 1 160 ? 8.711 -5.775 8.963 1.00 82.88 160 ALA A N 1
ATOM 1256 C CA . ALA A 1 160 ? 9.521 -5.046 7.994 1.00 82.88 160 ALA A CA 1
ATOM 1257 C C . ALA A 1 160 ? 10.665 -5.912 7.442 1.00 82.88 160 ALA A C 1
ATOM 1259 O O . ALA A 1 160 ? 10.957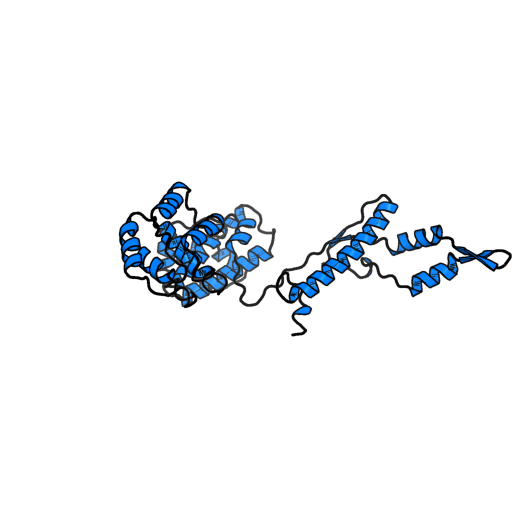 -5.885 6.244 1.00 82.88 160 ALA A O 1
ATOM 1260 N N . PHE A 1 161 ? 11.298 -6.722 8.296 1.00 83.69 161 PHE A N 1
ATOM 1261 C CA . PHE A 1 161 ? 12.363 -7.626 7.874 1.00 83.69 161 PHE A CA 1
ATOM 1262 C C . PHE A 1 161 ? 11.845 -8.804 7.037 1.00 83.69 161 PHE A C 1
ATOM 1264 O O . PHE A 1 161 ? 12.468 -9.147 6.029 1.00 83.69 161 PHE A O 1
ATOM 1271 N N . ILE A 1 162 ? 10.708 -9.401 7.410 1.00 85.00 162 ILE A N 1
ATOM 1272 C CA . ILE A 1 162 ? 10.062 -10.486 6.653 1.00 85.00 162 ILE A CA 1
ATOM 1273 C C . ILE A 1 162 ? 9.711 -9.999 5.244 1.00 85.00 162 ILE A C 1
ATOM 1275 O O . ILE A 1 162 ? 10.114 -10.627 4.262 1.00 85.00 162 ILE A O 1
ATOM 1279 N N . LEU A 1 163 ? 9.043 -8.847 5.144 1.00 80.94 163 LEU A N 1
ATOM 1280 C CA . LEU A 1 163 ? 8.651 -8.243 3.870 1.00 80.94 163 LEU A CA 1
ATOM 1281 C C . LEU A 1 163 ? 9.873 -7.916 3.003 1.00 80.94 163 LEU A C 1
ATOM 1283 O O . LEU A 1 163 ? 9.916 -8.252 1.821 1.00 80.94 163 LEU A O 1
ATOM 1287 N N . LYS A 1 164 ? 10.927 -7.346 3.599 1.00 77.50 164 LYS A N 1
ATOM 1288 C CA . LYS A 1 164 ? 12.169 -7.008 2.886 1.00 77.50 164 LYS A CA 1
ATOM 1289 C C . LYS A 1 164 ? 12.978 -8.232 2.448 1.00 77.50 164 LYS A C 1
ATOM 1291 O O . LYS A 1 164 ? 13.731 -8.148 1.477 1.00 77.50 164 LYS A O 1
ATOM 1296 N N . SER A 1 165 ? 12.826 -9.361 3.139 1.00 76.25 165 SER A N 1
ATOM 1297 C CA . SER A 1 165 ? 13.481 -10.632 2.801 1.00 76.25 165 SER A CA 1
ATOM 1298 C C . SER A 1 165 ? 12.789 -11.377 1.649 1.00 76.25 165 SER A C 1
ATOM 1300 O O . SER A 1 165 ? 13.365 -12.324 1.110 1.00 76.25 165 SER A O 1
ATOM 1302 N N . GLY A 1 166 ? 11.586 -10.933 1.258 1.00 56.72 166 GLY A N 1
ATOM 1303 C CA . GLY A 1 166 ? 11.007 -10.974 -0.094 1.00 56.72 166 GLY A CA 1
ATOM 1304 C C . GLY A 1 166 ? 10.725 -12.318 -0.774 1.00 56.72 166 GLY A C 1
ATOM 1305 O O . GLY A 1 166 ? 10.034 -12.316 -1.785 1.00 56.72 166 GLY A O 1
ATOM 1306 N N . SER A 1 167 ? 11.251 -13.447 -0.295 1.00 52.97 167 SER A N 1
ATOM 1307 C CA . SER A 1 167 ? 11.068 -14.780 -0.916 1.00 52.97 167 SER A CA 1
ATOM 1308 C C . SER A 1 167 ? 11.913 -15.887 -0.277 1.00 52.97 167 SER A C 1
ATOM 1310 O O . SER A 1 167 ? 11.595 -17.063 -0.429 1.00 52.97 167 SER A O 1
ATOM 1312 N N . SER A 1 168 ? 12.969 -15.546 0.471 1.00 53.94 168 SER A N 1
ATOM 1313 C CA . SER A 1 168 ? 13.844 -16.528 1.144 1.00 53.94 168 SER A CA 1
ATOM 1314 C C . SER A 1 168 ? 13.119 -17.360 2.220 1.00 53.94 168 SER A C 1
ATOM 1316 O O . SER A 1 168 ? 13.474 -18.506 2.483 1.00 53.94 168 SER A O 1
ATOM 1318 N N . LEU A 1 169 ? 12.055 -16.802 2.807 1.00 55.72 169 LEU A N 1
ATOM 1319 C CA . LEU A 1 169 ? 11.209 -17.441 3.825 1.00 55.72 169 LEU A CA 1
ATOM 1320 C C . LEU A 1 169 ? 9.919 -18.043 3.232 1.00 55.72 169 LEU A C 1
ATOM 1322 O O . LEU A 1 169 ? 9.033 -18.438 3.974 1.00 55.72 169 LEU A O 1
ATOM 1326 N N . GLY A 1 170 ? 9.776 -18.116 1.905 1.00 51.97 170 GLY A N 1
ATOM 1327 C CA . GLY A 1 170 ? 8.536 -18.529 1.227 1.00 51.97 170 GLY A CA 1
ATOM 1328 C C . GLY A 1 170 ? 8.212 -20.029 1.281 1.00 51.97 170 GLY A C 1
ATOM 1329 O O . GLY A 1 170 ? 7.508 -20.529 0.409 1.00 51.97 170 GLY A O 1
ATOM 1330 N N . THR A 1 171 ? 8.738 -20.777 2.253 1.00 56.72 171 THR A N 1
ATOM 1331 C CA . THR A 1 171 ? 8.327 -22.175 2.457 1.00 56.72 171 THR A CA 1
ATOM 1332 C C . THR A 1 171 ? 7.133 -22.215 3.405 1.00 56.72 171 THR A C 1
ATOM 1334 O O . THR A 1 171 ? 7.133 -21.493 4.398 1.00 56.72 171 THR A O 1
ATOM 1337 N N . GLU A 1 172 ? 6.139 -23.078 3.164 1.00 57.59 172 GLU A N 1
ATOM 1338 C CA . GLU A 1 172 ? 4.944 -23.219 4.029 1.00 57.59 172 GLU A CA 1
ATOM 1339 C C . GLU A 1 172 ? 5.277 -23.387 5.527 1.00 57.59 172 GLU A C 1
ATOM 1341 O O . GLU A 1 172 ? 4.485 -23.020 6.391 1.00 57.59 172 GLU A O 1
ATOM 1346 N N . LYS A 1 173 ? 6.482 -23.876 5.844 1.00 66.19 173 LYS A N 1
ATOM 1347 C CA . LYS A 1 173 ? 6.979 -24.081 7.211 1.00 66.19 173 LYS A CA 1
ATOM 1348 C C . LYS A 1 173 ? 7.423 -22.807 7.928 1.00 66.19 173 LYS A C 1
ATOM 1350 O O . LYS A 1 173 ? 7.562 -22.817 9.146 1.00 66.19 173 LYS A O 1
ATOM 1355 N N . SER A 1 174 ? 7.650 -21.706 7.219 1.00 76.81 174 SER A N 1
ATOM 1356 C CA . SER A 1 174 ? 8.129 -20.469 7.841 1.00 76.81 174 SER A CA 1
ATOM 1357 C C . SER A 1 174 ? 7.070 -19.831 8.740 1.00 76.81 174 SER A C 1
ATOM 1359 O O . SER A 1 174 ? 7.419 -19.256 9.764 1.00 76.81 174 SER A O 1
ATOM 1361 N N . GLY A 1 175 ? 5.780 -20.024 8.440 1.00 80.44 175 GLY A N 1
ATOM 1362 C CA . GLY A 1 175 ? 4.684 -19.587 9.312 1.00 80.44 175 GLY A CA 1
ATOM 1363 C C . GLY A 1 175 ? 4.643 -20.296 10.671 1.00 80.44 175 GLY A C 1
ATOM 1364 O O . GLY A 1 175 ? 4.163 -19.713 11.640 1.00 80.44 175 GLY A O 1
ATOM 1365 N N . GLU A 1 176 ? 5.181 -21.519 10.765 1.00 86.94 176 GLU A N 1
ATOM 1366 C CA . GLU A 1 176 ? 5.210 -22.305 12.004 1.00 86.94 176 GLU A CA 1
ATOM 1367 C C . GLU A 1 176 ? 6.263 -21.806 12.998 1.00 86.94 176 GLU A C 1
ATOM 1369 O O . GLU A 1 176 ? 6.184 -22.138 14.180 1.00 86.94 176 GLU A O 1
ATOM 1374 N N . MET A 1 177 ? 7.246 -21.025 12.552 1.00 89.56 177 MET A N 1
ATOM 1375 C CA . MET A 1 177 ? 8.306 -20.522 13.419 1.00 89.56 177 MET A CA 1
ATOM 1376 C C . MET A 1 177 ? 7.728 -19.616 14.513 1.00 89.56 177 MET A C 1
ATOM 1378 O O . MET A 1 177 ? 6.866 -18.775 14.245 1.00 89.56 177 MET A O 1
ATOM 1382 N N . LEU A 1 178 ? 8.206 -19.774 15.750 1.00 90.44 178 LEU A N 1
ATOM 1383 C CA . LEU A 1 178 ? 7.852 -18.869 16.841 1.00 90.44 178 LEU A CA 1
ATOM 1384 C C . LEU A 1 178 ? 8.393 -17.470 16.542 1.00 90.44 178 LEU A C 1
ATOM 1386 O O . LEU A 1 178 ? 9.544 -17.315 16.128 1.00 90.44 178 LEU A O 1
ATOM 1390 N N . LEU A 1 179 ? 7.584 -16.443 16.796 1.00 89.25 179 LEU A N 1
ATOM 1391 C CA . LEU A 1 179 ? 8.002 -15.056 16.610 1.00 89.25 179 LEU A CA 1
ATOM 1392 C C . LEU A 1 179 ? 9.209 -14.726 17.500 1.00 89.25 179 LEU A C 1
ATOM 1394 O O . LEU A 1 179 ? 10.155 -14.087 17.045 1.00 89.25 179 LEU A O 1
ATOM 1398 N N . ALA A 1 180 ? 9.226 -15.234 18.735 1.00 88.56 180 ALA A N 1
ATOM 1399 C CA . ALA A 1 180 ? 10.360 -15.088 19.645 1.00 88.56 180 ALA A CA 1
ATOM 1400 C C . ALA A 1 180 ? 11.653 -15.704 19.078 1.00 88.56 180 ALA A C 1
ATOM 1402 O O . ALA A 1 180 ? 12.718 -15.085 19.136 1.00 88.56 180 ALA A O 1
ATOM 1403 N N . ASP A 1 181 ? 11.563 -16.901 18.488 1.00 88.06 181 ASP A N 1
ATOM 1404 C CA . ASP A 1 181 ? 12.715 -17.561 17.870 1.00 88.06 181 ASP A CA 1
ATOM 1405 C C . ASP A 1 181 ? 13.179 -16.816 16.624 1.00 88.06 181 ASP A C 1
ATOM 1407 O O . ASP A 1 181 ? 14.383 -16.709 16.390 1.00 88.06 181 ASP A O 1
ATOM 1411 N N . TYR A 1 182 ? 12.250 -16.263 15.841 1.00 88.25 182 TYR A N 1
ATOM 1412 C CA . TYR A 1 182 ? 12.577 -15.442 14.681 1.00 88.25 182 TYR A CA 1
ATOM 1413 C C . TYR A 1 182 ? 13.354 -14.192 15.093 1.00 88.25 182 TYR A C 1
ATOM 1415 O O . TYR A 1 182 ? 14.432 -13.925 14.567 1.00 88.25 182 TYR A O 1
ATOM 1423 N N . MET A 1 183 ? 12.865 -13.462 16.094 1.00 86.50 183 MET A N 1
ATOM 1424 C CA . MET A 1 183 ? 13.552 -12.265 16.572 1.00 86.50 183 MET A CA 1
ATOM 1425 C C . MET A 1 183 ? 14.936 -12.580 17.144 1.00 86.50 183 MET A C 1
ATOM 1427 O O . MET A 1 183 ? 15.892 -11.859 16.870 1.00 86.50 183 MET A O 1
ATOM 1431 N N . ARG A 1 184 ? 15.085 -13.702 17.854 1.00 85.69 184 ARG A N 1
ATOM 1432 C CA . ARG A 1 184 ? 16.385 -14.128 18.384 1.00 85.69 184 ARG A CA 1
ATOM 1433 C C . ARG A 1 184 ? 17.359 -14.556 17.286 1.00 85.69 184 ARG A C 1
ATOM 1435 O O . ARG A 1 184 ? 18.516 -14.154 17.298 1.00 85.69 184 ARG A O 1
ATOM 1442 N N . SER A 1 185 ? 16.921 -15.420 16.374 1.00 83.75 185 SER A N 1
ATOM 1443 C CA . SER A 1 185 ? 17.811 -16.076 15.405 1.00 83.75 185 SER A CA 1
ATOM 1444 C C . SER A 1 185 ? 18.068 -15.247 14.149 1.00 83.75 185 SER A C 1
ATOM 1446 O O . SER A 1 185 ? 19.158 -15.329 13.588 1.00 83.75 185 SER A O 1
ATOM 1448 N N . VAL A 1 186 ? 17.091 -14.446 13.714 1.00 84.94 186 VAL A N 1
ATOM 1449 C CA . VAL A 1 186 ? 17.164 -13.663 12.473 1.00 84.94 186 VAL A CA 1
ATOM 1450 C C . VAL A 1 186 ? 17.483 -12.200 12.757 1.00 84.94 186 VAL A C 1
ATOM 1452 O O . VAL A 1 186 ? 18.335 -11.627 12.084 1.00 84.94 186 VAL A O 1
ATOM 1455 N N . LEU A 1 187 ? 16.838 -11.599 13.762 1.00 84.75 187 LEU A N 1
ATOM 1456 C CA . LEU A 1 187 ? 17.048 -10.183 14.104 1.00 84.75 187 LEU A CA 1
ATOM 1457 C C . LEU A 1 187 ? 18.126 -9.970 15.173 1.00 84.75 187 LEU A C 1
ATOM 1459 O O . LEU A 1 187 ? 18.461 -8.826 15.465 1.00 84.75 187 LEU A O 1
ATOM 1463 N N . ALA A 1 188 ? 18.677 -11.053 15.733 1.00 85.38 188 ALA A N 1
ATOM 1464 C CA . ALA A 1 188 ? 19.664 -11.022 16.814 1.00 85.38 188 ALA A CA 1
ATOM 1465 C C . ALA A 1 188 ? 19.210 -10.202 18.042 1.00 85.38 188 ALA A C 1
ATOM 1467 O O . ALA A 1 188 ? 20.031 -9.624 18.754 1.00 85.38 188 ALA A O 1
ATOM 1468 N N . GLU A 1 189 ? 17.901 -10.159 18.299 1.00 83.69 189 GLU A N 1
ATOM 1469 C CA . GLU A 1 189 ? 17.328 -9.473 19.455 1.00 83.69 189 GLU A CA 1
ATOM 1470 C C . GLU A 1 189 ? 17.563 -10.264 20.746 1.00 83.69 189 GLU A C 1
ATOM 1472 O O . GLU A 1 189 ? 17.564 -11.502 20.763 1.00 83.69 189 GLU A O 1
ATOM 1477 N N . SER A 1 190 ? 17.765 -9.546 21.853 1.00 77.38 190 SER A N 1
ATOM 1478 C CA . SER A 1 190 ? 18.023 -10.192 23.139 1.00 77.38 190 SER A CA 1
ATOM 1479 C C . SER A 1 190 ? 16.759 -10.904 23.643 1.00 77.38 190 SER A C 1
ATOM 1481 O O . SER A 1 190 ? 15.651 -10.392 23.475 1.00 77.38 190 SER A O 1
ATOM 1483 N N . PRO A 1 191 ? 16.878 -12.071 24.299 1.00 66.62 191 PRO A N 1
ATOM 1484 C CA . PRO A 1 191 ? 15.719 -12.804 24.816 1.00 66.62 191 PRO A CA 1
ATOM 1485 C C . PRO A 1 191 ? 14.942 -12.035 25.897 1.00 66.62 191 PRO A C 1
ATOM 1487 O O . PRO A 1 191 ? 13.787 -12.353 26.145 1.00 66.62 191 PRO A O 1
ATOM 1490 N N . GLU A 1 192 ? 15.559 -11.022 26.506 1.00 65.69 192 GLU A N 1
ATOM 1491 C CA . GLU A 1 192 ? 14.942 -10.119 27.485 1.00 65.69 192 GLU A CA 1
ATOM 1492 C C . GLU A 1 192 ? 14.141 -8.980 26.826 1.00 65.69 192 GLU A C 1
ATOM 1494 O O . GLU A 1 192 ? 13.324 -8.343 27.482 1.00 65.69 192 GLU A O 1
ATOM 1499 N N . SER A 1 193 ? 14.371 -8.707 25.534 1.00 64.25 193 SER A N 1
ATOM 1500 C CA . SER A 1 193 ? 13.728 -7.601 24.806 1.00 64.25 193 SER A CA 1
ATOM 1501 C C . SER A 1 193 ? 12.314 -7.917 24.323 1.00 64.25 193 S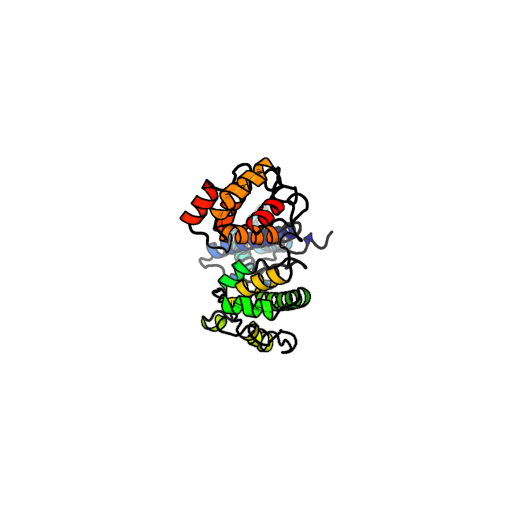ER A C 1
ATOM 1503 O O . SER A 1 193 ? 11.523 -7.006 24.079 1.00 64.25 193 SER A O 1
ATOM 1505 N N . PHE A 1 194 ? 11.992 -9.203 24.183 1.00 66.00 194 PHE A N 1
ATOM 1506 C CA . PHE A 1 194 ? 10.652 -9.674 23.883 1.00 66.00 194 PHE A CA 1
ATOM 1507 C C . PHE A 1 194 ? 10.097 -10.307 25.146 1.00 66.00 194 PHE A C 1
ATOM 1509 O O . PHE A 1 194 ? 10.747 -11.176 25.720 1.00 66.00 194 PHE A O 1
ATOM 1516 N N . MET A 1 195 ? 8.920 -9.862 25.585 1.00 62.81 195 MET A N 1
ATOM 1517 C CA . MET A 1 195 ? 8.238 -10.369 26.779 1.00 62.81 195 MET A CA 1
ATOM 1518 C C . MET A 1 195 ? 7.908 -11.858 26.582 1.00 62.81 195 MET A C 1
ATOM 1520 O O . MET A 1 195 ? 6.839 -12.216 26.108 1.00 62.81 195 MET A O 1
ATOM 1524 N N . GLY A 1 196 ? 8.880 -12.729 26.851 1.00 53.47 196 GLY A N 1
ATOM 1525 C CA . GLY A 1 196 ? 8.908 -14.130 26.433 1.00 53.47 196 GLY A CA 1
ATOM 1526 C C . GLY A 1 196 ? 8.424 -15.112 27.490 1.00 53.47 196 GLY A C 1
ATOM 1527 O O . GLY A 1 196 ? 8.910 -16.239 27.533 1.00 53.47 196 GLY A O 1
ATOM 1528 N N . THR A 1 197 ? 7.503 -14.715 28.362 1.00 58.38 197 THR A N 1
ATOM 1529 C CA . THR A 1 197 ? 6.917 -15.628 29.349 1.00 58.38 197 THR A CA 1
ATOM 1530 C C . THR A 1 197 ? 5.444 -15.827 29.044 1.00 58.38 197 THR A C 1
ATOM 1532 O O . THR A 1 197 ? 4.707 -14.853 29.050 1.00 58.38 197 THR A O 1
ATOM 1535 N N . GLY A 1 198 ? 5.025 -17.074 28.809 1.00 69.12 198 GLY A N 1
ATOM 1536 C CA . GLY A 1 198 ? 3.611 -17.441 28.705 1.00 69.12 198 GLY A CA 1
ATOM 1537 C C . GLY A 1 198 ? 3.031 -17.396 27.286 1.00 69.12 198 GLY A C 1
ATOM 1538 O O . GLY A 1 198 ? 3.533 -18.062 26.389 1.00 69.12 198 GLY A O 1
ATOM 1539 N N . ALA A 1 199 ? 1.910 -16.708 27.075 1.00 61.75 199 ALA A N 1
ATOM 1540 C CA . ALA A 1 199 ? 1.154 -16.615 25.817 1.00 61.75 199 ALA A CA 1
ATOM 1541 C C . ALA A 1 199 ? 1.944 -15.987 24.671 1.00 61.75 199 ALA A C 1
ATOM 1543 O O . ALA A 1 199 ? 1.839 -16.446 23.534 1.00 61.75 199 ALA A O 1
ATOM 1544 N N . CYS A 1 200 ? 2.807 -15.017 24.971 1.00 71.25 200 CYS A N 1
ATOM 1545 C CA . CYS A 1 200 ? 3.719 -14.433 23.985 1.00 71.25 200 CYS A CA 1
ATOM 1546 C C . CYS A 1 200 ? 4.711 -15.458 23.405 1.00 71.25 200 CYS A C 1
ATOM 1548 O O . CYS A 1 200 ? 5.168 -15.296 22.272 1.00 71.25 200 CYS A O 1
ATOM 1550 N N . ALA A 1 201 ? 5.031 -16.523 24.152 1.00 74.75 201 ALA A N 1
ATOM 1551 C CA . ALA A 1 201 ? 5.930 -17.582 23.696 1.00 74.75 201 ALA A CA 1
ATOM 1552 C C . ALA A 1 201 ? 5.278 -18.520 22.666 1.00 74.75 201 ALA A C 1
ATOM 1554 O O . ALA A 1 201 ? 5.997 -19.162 21.906 1.00 74.75 201 ALA A O 1
ATOM 1555 N N . ASP A 1 202 ? 3.943 -18.555 22.599 1.00 83.38 202 ASP A N 1
ATOM 1556 C CA . ASP A 1 202 ? 3.182 -19.396 21.665 1.00 83.38 202 ASP A CA 1
ATOM 1557 C C . ASP A 1 202 ? 2.823 -18.659 20.357 1.00 83.38 202 ASP A C 1
ATOM 1559 O O . ASP A 1 202 ? 2.265 -19.247 19.420 1.00 83.38 202 ASP A O 1
ATOM 1563 N N . VAL A 1 203 ? 3.150 -17.365 20.257 1.00 89.12 203 VAL A N 1
ATOM 1564 C CA . VAL A 1 203 ? 2.914 -16.561 19.052 1.00 89.12 203 VAL A CA 1
ATOM 1565 C C . VAL A 1 203 ? 3.880 -16.996 17.947 1.00 89.12 203 VAL A C 1
ATOM 1567 O O . VAL A 1 203 ? 5.102 -16.976 18.101 1.00 89.12 203 VAL A O 1
ATOM 1570 N N . ARG A 1 204 ? 3.318 -17.370 16.797 1.00 92.06 204 ARG A N 1
ATOM 1571 C CA . ARG A 1 204 ? 4.035 -17.813 15.593 1.00 92.06 204 ARG A CA 1
ATOM 1572 C C . ARG A 1 204 ? 3.971 -16.746 14.509 1.00 92.06 204 ARG A C 1
ATOM 1574 O O . ARG A 1 204 ? 3.138 -15.846 14.582 1.00 92.06 204 ARG A O 1
ATOM 1581 N N . LEU A 1 205 ? 4.804 -16.867 13.479 1.00 90.19 205 LEU A N 1
ATOM 1582 C CA . LEU A 1 205 ? 4.828 -15.913 12.363 1.00 90.19 205 LEU A CA 1
ATOM 1583 C C . LEU A 1 205 ? 3.505 -15.840 11.586 1.00 90.19 205 LEU A C 1
ATOM 1585 O O . LEU A 1 205 ? 3.183 -14.798 11.018 1.00 90.19 205 LEU A O 1
ATOM 1589 N N . TRP A 1 206 ? 2.702 -16.905 11.594 1.00 91.25 206 TRP A N 1
ATOM 1590 C CA . TRP A 1 206 ? 1.349 -16.862 11.039 1.00 91.25 206 TRP A CA 1
ATOM 1591 C C . TRP A 1 206 ? 0.334 -16.112 11.925 1.00 91.25 206 TRP A C 1
ATOM 1593 O O . TRP A 1 206 ? -0.778 -15.898 11.484 1.00 91.25 206 TRP A O 1
ATOM 1603 N N . HIS A 1 207 ? 0.661 -15.735 13.167 1.00 91.62 207 HIS A N 1
ATOM 1604 C CA . HIS A 1 207 ? -0.264 -15.079 14.110 1.00 91.62 207 HIS A CA 1
ATOM 1605 C C . HIS A 1 207 ? -0.001 -13.569 14.210 1.00 91.62 207 HIS A C 1
ATOM 1607 O O . HIS A 1 207 ? -0.583 -12.891 15.057 1.00 91.62 207 HIS A O 1
ATOM 1613 N N . VAL A 1 208 ? 0.926 -13.044 13.408 1.00 90.06 208 VAL A N 1
ATOM 1614 C CA . VAL A 1 208 ? 1.487 -11.701 13.577 1.00 90.06 208 VAL A CA 1
ATOM 1615 C C . VAL A 1 208 ? 0.423 -10.622 13.393 1.00 90.06 208 VAL A C 1
ATOM 1617 O O . VAL A 1 208 ? 0.337 -9.736 14.240 1.00 90.06 208 VAL A O 1
ATOM 1620 N N . ASP A 1 209 ? -0.444 -10.739 12.383 1.00 87.50 209 ASP A N 1
ATOM 1621 C CA . ASP A 1 209 ? -1.568 -9.810 12.176 1.00 87.50 209 ASP A CA 1
ATOM 1622 C C . ASP A 1 209 ? -2.476 -9.737 13.414 1.00 87.50 209 ASP A C 1
ATOM 1624 O O . ASP A 1 209 ? -2.748 -8.659 13.951 1.00 87.50 209 ASP A O 1
ATOM 1628 N N . SER A 1 210 ? -2.913 -10.903 13.905 1.00 87.00 210 SER A N 1
ATOM 1629 C CA . SER A 1 210 ? -3.781 -10.986 15.081 1.00 87.00 210 SER A CA 1
ATOM 1630 C C . SER A 1 210 ? -3.084 -10.449 16.328 1.00 87.00 210 SER A C 1
ATOM 1632 O O . SER A 1 210 ? -3.730 -9.814 17.160 1.00 87.00 210 SER A O 1
ATOM 1634 N N . TYR A 1 211 ? -1.779 -10.683 16.473 1.00 89.31 211 TYR A N 1
ATOM 1635 C CA . TYR A 1 211 ? -1.014 -10.205 17.618 1.00 89.31 211 TYR A CA 1
ATOM 1636 C C . TYR A 1 211 ? -0.853 -8.680 17.604 1.00 89.31 211 TYR A C 1
ATOM 1638 O O . TYR A 1 211 ? -1.084 -8.038 18.626 1.00 89.31 211 TYR A O 1
ATOM 1646 N N . VAL A 1 212 ? -0.559 -8.081 16.445 1.00 87.56 212 VAL A N 1
ATOM 1647 C CA . VAL A 1 212 ? -0.515 -6.619 16.271 1.00 87.56 212 VAL A CA 1
ATOM 1648 C C . VAL A 1 212 ? -1.846 -5.978 16.655 1.00 87.56 212 VAL A C 1
ATOM 1650 O O . VAL A 1 212 ? -1.853 -4.990 17.387 1.00 87.56 212 VAL A O 1
ATOM 1653 N N . ARG A 1 213 ? -2.974 -6.552 16.214 1.00 84.19 213 ARG A N 1
ATOM 1654 C CA . ARG A 1 213 ? -4.315 -6.061 16.572 1.00 84.19 213 ARG A CA 1
ATOM 1655 C C . ARG A 1 213 ? -4.529 -6.057 18.088 1.00 84.19 213 ARG A C 1
ATOM 1657 O O . ARG A 1 213 ? -4.995 -5.063 18.633 1.00 84.19 213 ARG A O 1
ATOM 1664 N N . ILE A 1 214 ? -4.134 -7.126 18.782 1.00 85.31 214 ILE A N 1
ATOM 1665 C CA . ILE A 1 214 ? -4.244 -7.216 20.248 1.00 85.31 214 ILE A CA 1
ATOM 1666 C C . ILE A 1 214 ? -3.347 -6.178 20.927 1.00 85.31 214 ILE A C 1
ATOM 1668 O O . ILE A 1 214 ? -3.791 -5.490 21.840 1.00 85.31 214 ILE A O 1
ATOM 1672 N N . LEU A 1 215 ? -2.098 -6.032 20.478 1.00 86.00 215 LEU A N 1
ATOM 1673 C CA . LEU A 1 215 ? -1.177 -5.041 21.033 1.00 86.00 215 LEU A CA 1
ATOM 1674 C C . LEU A 1 215 ? -1.728 -3.624 20.881 1.00 86.00 215 LEU A C 1
ATOM 1676 O O . LEU A 1 215 ? -1.711 -2.872 21.849 1.00 86.00 215 LEU A O 1
ATOM 1680 N N . LYS A 1 216 ? -2.284 -3.285 19.714 1.00 81.56 216 LYS A N 1
ATOM 1681 C CA . LYS A 1 216 ? -2.945 -1.995 19.477 1.00 81.56 216 LYS A CA 1
ATOM 1682 C C . LYS A 1 216 ? -4.131 -1.766 20.412 1.00 81.56 216 LYS A C 1
ATOM 1684 O O . LYS A 1 216 ? -4.190 -0.710 21.031 1.00 81.56 216 LYS A O 1
ATOM 1689 N N . GLN A 1 217 ? -4.975 -2.776 20.641 1.00 78.94 217 GLN A N 1
ATOM 1690 C CA . GLN A 1 217 ? -6.057 -2.700 21.637 1.00 78.94 217 GLN A CA 1
ATOM 1691 C C . GLN A 1 217 ? -5.548 -2.441 23.067 1.00 78.94 217 GLN A C 1
ATOM 1693 O O . GLN A 1 217 ? -6.231 -1.803 23.864 1.00 78.94 217 GLN A O 1
ATOM 1698 N N . VAL A 1 218 ? -4.362 -2.948 23.424 1.00 80.38 218 VAL A N 1
ATOM 1699 C CA . VAL A 1 218 ? -3.768 -2.715 24.753 1.00 80.38 218 VAL A CA 1
ATOM 1700 C C . VAL A 1 218 ? -3.078 -1.348 24.834 1.00 80.38 218 VAL A C 1
ATOM 1702 O O . VAL A 1 218 ? -3.135 -0.700 25.882 1.00 80.38 218 VAL A O 1
ATOM 1705 N N . VAL A 1 219 ? -2.432 -0.896 23.752 1.00 76.56 219 VAL A N 1
ATOM 1706 C CA . VAL A 1 219 ? -1.820 0.442 23.652 1.00 76.56 219 VAL A CA 1
ATOM 1707 C C . VAL A 1 219 ? -2.898 1.523 23.715 1.00 76.56 219 VAL A C 1
ATOM 1709 O O . VAL A 1 219 ? -2.807 2.437 24.534 1.00 76.56 219 VAL A O 1
ATOM 1712 N N . ASN A 1 220 ? -3.940 1.377 22.904 1.00 68.38 220 ASN A N 1
ATOM 1713 C CA . ASN A 1 220 ? -5.061 2.296 22.805 1.00 68.38 220 ASN A CA 1
ATOM 1714 C C . ASN A 1 220 ? -6.236 1.749 23.620 1.00 68.38 220 ASN A C 1
ATOM 1716 O O . ASN A 1 220 ? -7.154 1.127 23.089 1.00 68.38 220 ASN A O 1
ATOM 1720 N N . LYS A 1 221 ? -6.197 1.980 24.942 1.00 63.62 221 LYS A N 1
ATOM 1721 C CA . LYS A 1 221 ? -7.277 1.579 25.867 1.00 63.62 221 LYS A CA 1
ATOM 1722 C C . LYS A 1 221 ? -8.653 2.091 25.424 1.00 63.62 221 LYS A C 1
ATOM 1724 O O . LYS A 1 221 ? -9.649 1.393 25.636 1.00 63.62 221 LYS A O 1
ATOM 1729 N N . ASP A 1 222 ? -8.701 3.281 24.825 1.00 68.50 222 ASP A N 1
ATOM 1730 C CA . ASP A 1 222 ? -9.861 3.773 24.089 1.00 68.50 222 ASP A CA 1
ATOM 1731 C C . ASP A 1 222 ? -9.472 3.978 22.609 1.00 68.50 222 ASP A C 1
ATOM 1733 O O . ASP A 1 222 ? -8.674 4.871 22.312 1.00 68.50 222 ASP A O 1
ATOM 1737 N N . PRO A 1 223 ? -10.015 3.191 21.657 1.00 69.31 223 PRO A N 1
ATOM 1738 C CA . PRO A 1 223 ? -9.760 3.388 20.224 1.00 69.31 223 PRO A CA 1
ATOM 1739 C C . PRO A 1 223 ? -10.250 4.753 19.716 1.00 69.31 223 PRO A C 1
ATOM 1741 O O . PRO A 1 223 ? -9.969 5.132 18.583 1.00 69.31 223 PRO A O 1
ATOM 1744 N N . LEU A 1 224 ? -10.974 5.506 20.549 1.00 78.94 224 LEU A N 1
ATOM 1745 C CA . LEU A 1 224 ? -11.410 6.861 20.259 1.00 78.94 224 LEU A CA 1
ATOM 1746 C C . LEU A 1 224 ? -10.369 7.933 20.599 1.00 78.94 224 LEU A C 1
ATOM 1748 O O . LEU A 1 224 ? -10.543 9.075 20.171 1.00 78.94 224 LEU A O 1
ATOM 1752 N N . ASP A 1 225 ? -9.302 7.628 21.342 1.00 78.25 225 ASP A N 1
ATOM 1753 C CA . ASP A 1 225 ? -8.333 8.646 21.774 1.00 78.25 225 ASP A CA 1
ATOM 1754 C C . ASP A 1 225 ? -7.637 9.316 20.580 1.00 78.25 225 ASP A C 1
ATOM 1756 O O . ASP A 1 225 ? -7.520 10.543 20.543 1.00 78.25 225 ASP A O 1
ATOM 1760 N N . SER A 1 226 ? -7.279 8.537 19.558 1.00 76.31 226 SER A N 1
ATOM 1761 C CA . SER A 1 226 ? -6.595 9.006 18.345 1.00 76.31 226 SER A CA 1
ATOM 1762 C C . SER A 1 226 ? -7.520 9.629 17.291 1.00 76.31 226 SER A C 1
ATOM 1764 O O . SER A 1 226 ? -7.030 10.261 16.356 1.00 76.31 226 SER A O 1
ATOM 1766 N N . ILE A 1 227 ? -8.842 9.485 17.431 1.00 87.12 227 ILE A N 1
ATOM 1767 C CA . ILE A 1 227 ? -9.817 9.975 16.446 1.00 87.12 227 ILE A CA 1
ATOM 1768 C C . ILE A 1 227 ? -9.857 11.510 16.424 1.00 87.12 227 ILE A C 1
ATOM 1770 O O . ILE A 1 227 ? -9.839 12.163 17.474 1.00 87.12 227 ILE A O 1
ATOM 1774 N N . ASP A 1 228 ? -9.964 12.089 15.229 1.00 88.50 228 ASP A N 1
ATOM 1775 C CA . ASP A 1 228 ? -10.090 13.532 15.034 1.00 88.50 228 ASP A CA 1
ATOM 1776 C C . ASP A 1 228 ? -11.325 14.094 15.783 1.00 88.50 228 ASP A C 1
ATOM 1778 O O . ASP A 1 228 ? -12.406 13.492 15.732 1.00 88.50 228 ASP A O 1
ATOM 1782 N N . PRO A 1 229 ? -11.209 15.249 16.475 1.00 91.06 229 PRO A N 1
ATOM 1783 C CA . PRO A 1 229 ? -12.315 15.872 17.206 1.00 91.06 229 PRO A CA 1
ATOM 1784 C C . PRO A 1 229 ? -13.613 16.046 16.412 1.00 91.06 229 PRO A C 1
ATOM 1786 O O . PRO A 1 229 ? -14.688 16.002 17.006 1.00 91.06 229 PRO A O 1
ATOM 1789 N N . LYS A 1 230 ? -13.549 16.198 15.083 1.00 93.94 230 LYS A N 1
ATOM 1790 C CA . LYS A 1 230 ? -14.744 16.373 14.246 1.00 93.94 230 LYS A CA 1
ATOM 1791 C C . LYS A 1 230 ? -15.667 15.147 14.202 1.00 93.94 230 LYS A C 1
ATOM 1793 O O . LYS A 1 230 ? -16.806 15.284 13.775 1.00 93.94 230 LYS A O 1
ATOM 1798 N N . TYR A 1 231 ? -15.188 13.968 14.612 1.00 94.81 231 TYR A N 1
ATOM 1799 C CA . TYR A 1 231 ? -15.976 12.726 14.704 1.00 94.81 231 TYR A CA 1
ATOM 1800 C C . TYR A 1 231 ? -16.412 12.386 16.142 1.00 94.81 231 TYR A C 1
ATOM 1802 O O . TYR A 1 231 ? -16.870 11.272 16.417 1.00 94.81 231 TYR A O 1
ATOM 1810 N N . LYS A 1 232 ? -16.219 13.330 17.073 1.00 93.75 232 LYS A N 1
ATOM 1811 C CA . LYS A 1 232 ? -16.496 13.184 18.508 1.00 93.75 232 LYS A CA 1
ATOM 1812 C C . LYS A 1 232 ? -17.687 14.023 18.976 1.00 93.75 232 LYS A C 1
ATOM 1814 O O . LYS A 1 232 ? -17.802 14.288 20.167 1.00 93.75 232 LYS A O 1
ATOM 1819 N N . GLU A 1 233 ? -18.549 14.459 18.061 1.00 94.81 233 GLU A N 1
ATOM 1820 C CA . GLU A 1 233 ? -19.750 15.209 18.416 1.00 94.81 233 GLU A CA 1
ATOM 1821 C C . GLU A 1 233 ? -20.782 14.287 19.075 1.00 94.81 233 GLU A C 1
ATOM 1823 O O . GLU A 1 233 ? -21.031 13.170 18.612 1.00 94.81 233 GLU A O 1
ATOM 1828 N N . ASP A 1 234 ? -21.399 14.760 20.156 1.00 94.50 234 ASP A N 1
ATOM 1829 C CA . ASP A 1 234 ? -22.399 13.995 20.897 1.00 94.50 234 ASP A CA 1
ATOM 1830 C C . ASP A 1 234 ? -23.622 13.665 20.035 1.00 94.50 234 ASP A C 1
ATOM 1832 O O . ASP A 1 234 ? -24.000 14.410 19.127 1.00 94.50 234 ASP A O 1
ATOM 1836 N N . LEU A 1 235 ? -24.266 12.536 20.335 1.00 93.12 235 LEU A N 1
ATOM 1837 C CA . LEU A 1 235 ? -25.506 12.146 19.676 1.00 93.12 235 LEU A CA 1
ATOM 1838 C C . LEU A 1 235 ? -26.657 13.069 20.109 1.00 93.12 235 LEU A C 1
ATOM 1840 O O . LEU A 1 235 ? -26.876 13.273 21.305 1.00 93.12 235 LEU A O 1
ATOM 1844 N N . PRO A 1 236 ? -27.466 13.578 19.164 1.00 94.50 236 PRO A N 1
ATOM 1845 C CA . PRO A 1 236 ? -28.775 14.122 19.485 1.00 94.50 236 PRO A CA 1
ATOM 1846 C C . PRO A 1 236 ? -29.618 13.069 20.212 1.00 94.50 236 PRO A C 1
ATOM 1848 O O . PRO A 1 236 ? -29.645 11.909 19.801 1.00 94.50 236 PRO A O 1
ATOM 1851 N N . LYS A 1 237 ? -30.370 13.480 21.240 1.00 91.69 237 LYS A N 1
ATOM 1852 C CA . LYS A 1 237 ? -31.180 12.569 22.076 1.00 91.69 237 LYS A CA 1
ATOM 1853 C C . LYS A 1 237 ? -32.121 11.664 21.278 1.00 91.69 237 LYS A C 1
ATOM 1855 O O . LYS A 1 237 ? -32.370 10.532 21.671 1.00 91.69 237 LYS A O 1
ATOM 1860 N N . GLU A 1 238 ? -32.652 12.165 20.167 1.00 92.06 238 GLU A N 1
ATOM 1861 C CA . GLU A 1 238 ? -33.531 11.396 19.282 1.00 92.06 238 GLU A CA 1
ATOM 1862 C C . GLU A 1 238 ? -32.785 10.236 18.607 1.00 92.06 238 GLU A C 1
ATOM 1864 O O . GLU A 1 238 ? -33.305 9.125 18.546 1.00 92.06 238 GLU A O 1
ATOM 1869 N N . LEU A 1 239 ? -31.551 10.467 18.144 1.00 92.12 239 LEU A N 1
ATOM 1870 C CA . LEU A 1 239 ? -30.708 9.432 17.537 1.00 92.12 239 LEU A CA 1
ATOM 1871 C C . LEU A 1 239 ? -30.169 8.461 18.582 1.00 92.12 239 LEU A C 1
ATOM 1873 O O . LEU A 1 239 ? -30.117 7.262 18.329 1.00 92.12 239 LEU A O 1
ATOM 1877 N N . GLU A 1 240 ? -29.822 8.966 19.765 1.00 92.69 240 GLU A N 1
ATOM 1878 C CA . GLU A 1 240 ? -29.414 8.144 20.904 1.00 92.69 240 GLU A CA 1
ATOM 1879 C C . GLU A 1 240 ? -30.502 7.117 21.254 1.00 92.69 240 GLU A C 1
ATOM 1881 O O . GLU A 1 240 ? -30.223 5.926 21.343 1.00 92.69 240 GLU A O 1
ATOM 1886 N N . GLN A 1 241 ? -31.763 7.552 21.357 1.00 92.25 241 GLN A N 1
ATOM 1887 C CA . GLN A 1 241 ? -32.896 6.665 21.640 1.00 92.25 241 GLN A CA 1
ATOM 1888 C C . GLN A 1 241 ? -33.130 5.627 20.540 1.00 92.25 241 GLN A C 1
ATOM 1890 O O . GLN A 1 241 ? -33.407 4.470 20.855 1.00 92.25 241 GLN A O 1
ATOM 1895 N N . LYS A 1 242 ? -33.000 6.015 19.263 1.00 92.31 242 LYS A N 1
ATOM 1896 C CA . LYS A 1 242 ? -33.094 5.068 18.142 1.00 92.31 242 LYS A CA 1
ATOM 1897 C C . LYS A 1 242 ? -32.004 4.004 18.224 1.00 92.31 242 LYS A C 1
ATOM 1899 O O . LYS A 1 242 ? -32.312 2.829 18.080 1.00 92.31 242 LYS A O 1
ATOM 1904 N N . LEU A 1 243 ? -30.759 4.409 18.492 1.00 92.00 243 LEU A N 1
ATOM 1905 C CA . LEU A 1 243 ? -29.620 3.495 18.582 1.00 92.00 243 LEU A CA 1
ATOM 1906 C C . LEU A 1 243 ? -29.759 2.537 19.777 1.00 92.00 243 LEU A C 1
ATOM 1908 O O . LEU A 1 243 ? -29.490 1.351 19.639 1.00 92.00 243 LEU A O 1
ATOM 1912 N N . VAL A 1 244 ? -30.234 3.030 20.928 1.00 92.94 244 VAL A N 1
ATOM 1913 C CA . VAL A 1 244 ? -30.521 2.198 22.111 1.00 92.94 244 VAL A CA 1
ATOM 1914 C C . VAL A 1 244 ? -31.612 1.167 21.821 1.00 92.94 244 VAL A C 1
ATOM 1916 O O . VAL A 1 244 ? -31.495 0.032 22.267 1.00 92.94 244 VAL A O 1
ATOM 1919 N N . ALA A 1 245 ? -32.653 1.537 21.071 1.00 92.62 245 ALA A N 1
ATOM 1920 C CA . ALA A 1 245 ? -33.770 0.641 20.771 1.00 92.62 245 ALA A CA 1
ATOM 1921 C C . ALA A 1 245 ? -33.380 -0.555 19.888 1.00 92.62 245 ALA A C 1
ATOM 1923 O O . ALA A 1 245 ? -34.004 -1.603 19.999 1.00 92.62 245 ALA A O 1
ATOM 1924 N N . VAL A 1 246 ? -32.364 -0.396 19.036 1.00 92.56 246 VAL A N 1
ATOM 1925 C CA . VAL A 1 246 ? -31.894 -1.438 18.102 1.00 92.56 246 VAL A CA 1
ATOM 1926 C C . VAL A 1 246 ? -30.600 -2.109 18.556 1.00 92.56 246 VAL A C 1
ATOM 1928 O O . VAL A 1 246 ? -30.111 -3.016 17.893 1.00 92.56 246 VAL A O 1
ATOM 1931 N N . LYS A 1 247 ? -30.019 -1.669 19.677 1.00 90.88 247 LYS A N 1
ATOM 1932 C CA . LYS A 1 247 ? -28.704 -2.113 20.149 1.00 90.88 247 LYS A CA 1
ATOM 1933 C C . LYS A 1 247 ? -28.613 -3.631 20.306 1.00 90.88 247 LYS A C 1
ATOM 1935 O O . LYS A 1 247 ? -27.643 -4.214 19.845 1.00 90.88 247 LYS A O 1
ATOM 1940 N N . ASP A 1 248 ? -29.627 -4.249 20.910 1.00 88.62 248 ASP A N 1
ATOM 1941 C CA . ASP A 1 248 ? -29.657 -5.698 21.161 1.00 88.62 248 ASP A CA 1
ATOM 1942 C C . ASP A 1 248 ? -29.877 -6.524 19.877 1.00 88.62 248 ASP A C 1
ATOM 1944 O O . ASP A 1 248 ? -29.686 -7.739 19.875 1.00 88.62 248 ASP A O 1
ATOM 1948 N N . GLU A 1 249 ? -30.289 -5.876 18.784 1.00 88.44 249 GLU A N 1
ATOM 1949 C CA . GLU A 1 249 ? -30.482 -6.491 17.465 1.00 88.44 249 GLU A CA 1
ATOM 1950 C C . GLU A 1 249 ? -29.247 -6.334 16.564 1.00 88.44 249 GLU A C 1
ATOM 1952 O O . GLU A 1 249 ? -29.189 -6.930 15.486 1.00 88.44 249 GLU A O 1
ATOM 1957 N N . LEU A 1 250 ? -28.265 -5.525 16.981 1.00 90.62 250 LEU A N 1
ATOM 1958 C CA . LEU A 1 250 ? -27.034 -5.300 16.237 1.00 90.62 250 LEU A CA 1
ATOM 1959 C C . LEU A 1 250 ? -25.954 -6.313 16.656 1.00 90.62 250 LEU A C 1
ATOM 1961 O O . LEU A 1 250 ? -25.773 -6.578 17.842 1.00 90.62 250 LEU A O 1
ATOM 1965 N N . PRO A 1 251 ? -25.200 -6.866 15.695 1.00 89.50 251 PRO A N 1
ATOM 1966 C CA . PRO A 1 251 ? -24.159 -7.847 15.972 1.00 89.50 251 PRO A CA 1
ATOM 1967 C C . PRO A 1 251 ? -22.916 -7.218 16.618 1.00 89.50 251 PRO A C 1
ATOM 1969 O O . PRO A 1 251 ? -22.477 -6.135 16.224 1.00 89.50 251 PRO A O 1
ATOM 1972 N N . ASP A 1 252 ? -22.263 -7.953 17.523 1.00 85.25 252 ASP A N 1
ATOM 1973 C CA . ASP A 1 252 ? -21.028 -7.514 18.194 1.00 85.25 252 ASP A CA 1
ATOM 1974 C C . ASP A 1 252 ? -19.891 -7.197 17.203 1.00 85.25 252 ASP A C 1
ATOM 1976 O O . ASP A 1 252 ? -19.092 -6.284 17.440 1.00 85.25 252 ASP A O 1
ATOM 1980 N N . GLN A 1 253 ? -19.844 -7.880 16.046 1.00 86.00 253 GLN A N 1
ATOM 1981 C CA . GLN A 1 253 ? -18.836 -7.614 15.009 1.00 86.00 253 GLN A CA 1
ATOM 1982 C C . GLN A 1 253 ? -18.889 -6.169 14.484 1.00 86.00 253 GLN A C 1
ATOM 1984 O O . GLN A 1 253 ? -17.873 -5.653 14.011 1.00 86.00 253 GLN A O 1
ATOM 1989 N N . LEU A 1 254 ? -20.041 -5.492 14.577 1.00 89.31 254 LEU A N 1
ATOM 1990 C CA . LEU A 1 254 ? -20.166 -4.085 14.202 1.00 89.31 254 LEU A CA 1
ATOM 1991 C C . LEU A 1 254 ? -19.317 -3.189 15.109 1.00 89.31 254 LEU A C 1
ATOM 1993 O O . LEU A 1 254 ? -18.675 -2.257 14.623 1.00 89.31 254 LEU A O 1
ATOM 1997 N N . VAL A 1 255 ? -19.280 -3.469 16.413 1.00 88.62 255 VAL A N 1
ATOM 1998 C CA . VAL A 1 255 ? -18.480 -2.694 17.370 1.00 88.62 255 VAL A CA 1
ATOM 1999 C C . VAL A 1 255 ? -16.998 -2.860 17.052 1.00 88.62 255 VAL A C 1
ATOM 2001 O O . VAL A 1 255 ? -16.280 -1.865 16.952 1.00 88.62 255 VAL A O 1
ATOM 2004 N N . ASP A 1 256 ? -16.549 -4.089 16.799 1.00 84.31 256 ASP A N 1
ATOM 2005 C CA . ASP A 1 256 ? -15.166 -4.362 16.399 1.00 84.31 256 ASP A CA 1
ATOM 2006 C C . ASP A 1 256 ? -14.796 -3.655 15.086 1.00 84.31 256 ASP A C 1
ATOM 2008 O O . ASP A 1 256 ? -13.723 -3.047 14.981 1.00 84.31 256 ASP A O 1
ATOM 2012 N N . LEU A 1 257 ? -15.704 -3.670 14.103 1.00 87.00 257 LEU A N 1
ATOM 2013 C CA . LEU A 1 257 ? -15.541 -2.969 12.830 1.00 87.00 257 LEU A CA 1
ATOM 2014 C C . LEU A 1 257 ? -15.415 -1.460 13.035 1.00 87.00 257 LEU A C 1
ATOM 2016 O O . LEU A 1 257 ? -14.475 -0.839 12.527 1.00 87.00 257 LEU A O 1
ATOM 2020 N N . MET A 1 258 ? -16.323 -0.873 13.813 1.00 90.75 258 MET A N 1
ATOM 2021 C CA . MET A 1 258 ? -16.325 0.558 14.091 1.00 90.75 258 MET A CA 1
ATOM 2022 C C . MET A 1 258 ? -15.079 0.997 14.873 1.00 90.75 258 MET A C 1
ATOM 2024 O O . MET A 1 258 ? -14.497 2.045 14.579 1.00 90.75 258 MET A O 1
ATOM 2028 N N . GLY A 1 259 ? -14.640 0.192 15.842 1.00 86.12 259 GLY A N 1
ATOM 2029 C CA . GLY A 1 259 ? -13.428 0.441 16.618 1.00 86.12 259 GLY A CA 1
ATOM 2030 C C . GLY A 1 259 ? -12.175 0.390 15.746 1.00 86.12 259 GLY A C 1
ATOM 2031 O O . GLY A 1 259 ? -11.397 1.346 15.724 1.00 86.12 259 GLY A O 1
ATOM 2032 N N . SER A 1 260 ? -12.017 -0.682 14.961 1.00 82.50 260 SER A N 1
ATOM 2033 C CA . SER A 1 260 ? -10.869 -0.853 14.064 1.00 82.50 260 SER A CA 1
ATOM 2034 C C . SER A 1 260 ? -10.809 0.232 12.989 1.00 82.50 260 SER A C 1
ATOM 2036 O O . SER A 1 260 ? -9.721 0.703 12.651 1.00 82.50 260 SER A O 1
ATOM 2038 N N . PHE A 1 261 ? -11.950 0.625 12.418 1.00 87.06 261 PHE A N 1
ATOM 2039 C CA . PHE A 1 261 ? -11.989 1.679 11.407 1.00 87.06 261 PHE A CA 1
ATOM 2040 C C . PHE A 1 261 ? -11.698 3.056 12.011 1.00 87.06 261 PHE A C 1
ATOM 2042 O O . PHE A 1 261 ? -10.909 3.816 11.449 1.00 87.06 261 PHE A O 1
ATOM 2049 N N . GLY A 1 262 ? -12.271 3.351 13.182 1.00 86.12 262 GLY A N 1
ATOM 2050 C CA . GLY A 1 262 ? -12.007 4.586 13.916 1.00 86.12 262 GLY A CA 1
ATOM 2051 C C . GLY A 1 262 ? -10.517 4.795 14.175 1.00 86.12 262 GLY A C 1
ATOM 2052 O O . GLY A 1 262 ? -9.960 5.819 13.786 1.00 86.12 262 GLY A O 1
ATOM 2053 N N . GLU A 1 263 ? -9.857 3.782 14.734 1.00 79.38 263 GLU A N 1
ATOM 2054 C CA . GLU A 1 263 ? -8.433 3.836 15.077 1.00 79.38 263 GLU A CA 1
ATOM 2055 C C . GLU A 1 263 ? -7.521 4.005 13.849 1.00 79.38 263 GLU A C 1
ATOM 2057 O O . GLU A 1 263 ? -6.486 4.666 13.927 1.00 79.38 263 GLU A O 1
ATOM 2062 N N . THR A 1 264 ? -7.882 3.402 12.712 1.00 75.00 264 THR A N 1
ATOM 2063 C CA . THR A 1 264 ? -6.998 3.332 11.536 1.00 75.00 264 THR A CA 1
ATOM 2064 C C . THR A 1 264 ? -7.241 4.418 10.496 1.00 75.00 264 THR A C 1
ATOM 2066 O O . THR A 1 264 ? -6.323 4.732 9.740 1.00 75.00 264 THR A O 1
ATOM 2069 N N . ARG A 1 265 ? -8.462 4.961 10.405 1.00 82.25 265 ARG A N 1
ATOM 2070 C CA . ARG A 1 265 ? -8.876 5.847 9.302 1.00 82.25 265 ARG A CA 1
ATOM 2071 C C . ARG A 1 265 ? -9.468 7.177 9.751 1.00 82.25 265 ARG A C 1
ATOM 2073 O O . ARG A 1 265 ? -9.480 8.112 8.955 1.00 82.25 265 ARG A O 1
ATOM 2080 N N . LEU A 1 266 ? -9.945 7.292 10.993 1.00 86.69 266 LEU A N 1
ATOM 2081 C CA . LEU A 1 266 ? -10.540 8.536 11.505 1.00 86.69 266 LEU A CA 1
ATOM 2082 C C . LEU A 1 266 ? -9.549 9.424 12.267 1.00 86.69 266 LEU A C 1
ATOM 2084 O O . LEU A 1 266 ? -9.955 10.396 12.901 1.00 86.69 266 LEU A O 1
ATOM 2088 N N . THR A 1 267 ? -8.256 9.126 12.172 1.00 80.06 267 THR A N 1
ATOM 2089 C CA . THR A 1 267 ? -7.154 9.985 12.632 1.00 80.06 267 THR A CA 1
ATOM 2090 C C . THR A 1 267 ? -6.862 11.136 11.661 1.00 80.06 267 THR A C 1
ATOM 2092 O O . THR A 1 267 ? -6.207 12.106 12.032 1.00 80.06 267 THR A O 1
ATOM 2095 N N . GLU A 1 268 ? -7.355 11.045 10.421 1.00 72.62 268 GLU A N 1
ATOM 2096 C CA . GLU A 1 268 ? -7.088 11.989 9.335 1.00 72.62 268 GLU A CA 1
ATOM 2097 C C . GLU A 1 268 ? -8.385 12.631 8.799 1.00 72.62 268 GLU A C 1
ATOM 2099 O O . GLU A 1 268 ? -9.506 12.130 8.964 1.00 72.62 268 GLU A O 1
ATOM 2104 N N . THR A 1 269 ? -8.256 13.777 8.124 1.00 71.12 269 THR A N 1
ATOM 2105 C CA . THR A 1 269 ? -9.394 14.636 7.760 1.00 71.12 269 THR A CA 1
ATOM 2106 C C . THR A 1 269 ? -10.025 14.345 6.394 1.00 71.12 269 THR A C 1
ATOM 2108 O O . THR A 1 269 ? -10.792 15.173 5.909 1.00 71.12 269 THR A O 1
ATOM 2111 N N . TYR A 1 270 ? -9.799 13.172 5.797 1.00 81.06 270 TYR A N 1
ATOM 2112 C CA . TYR A 1 270 ? -10.279 12.860 4.441 1.00 81.06 270 TYR A CA 1
ATOM 2113 C C . TYR A 1 270 ? -11.791 12.612 4.334 1.00 81.06 270 TYR A C 1
ATOM 2115 O O . TYR A 1 270 ? -12.391 12.930 3.309 1.00 81.06 270 TYR A O 1
ATOM 2123 N N . ILE A 1 271 ? -12.424 12.067 5.378 1.00 88.56 271 ILE A N 1
ATOM 2124 C CA . ILE A 1 271 ? -13.859 11.748 5.357 1.00 88.56 271 ILE A CA 1
ATOM 2125 C C . ILE A 1 271 ? -14.663 12.965 5.823 1.00 88.56 271 ILE A C 1
ATOM 2127 O O . ILE A 1 271 ? -14.350 13.597 6.837 1.00 88.56 271 ILE A O 1
ATOM 2131 N N . ASN A 1 272 ? -15.707 13.320 5.073 1.00 91.69 272 ASN A N 1
ATOM 2132 C CA . ASN A 1 272 ? -16.593 14.422 5.434 1.00 91.69 272 ASN A CA 1
ATOM 2133 C C . ASN A 1 272 ? -17.454 14.031 6.651 1.00 91.69 272 ASN A C 1
ATOM 2135 O O . ASN A 1 272 ? -18.072 12.965 6.656 1.00 91.69 272 ASN A O 1
ATOM 2139 N N . SER A 1 273 ? -17.506 14.899 7.665 1.00 92.50 273 SER A N 1
ATOM 2140 C CA . SER A 1 273 ? -18.241 14.700 8.922 1.00 92.50 273 SER A CA 1
ATOM 2141 C C . SER A 1 273 ? -19.759 14.573 8.734 1.00 92.50 273 SER A C 1
ATOM 2143 O O . SER A 1 273 ? -20.424 13.940 9.552 1.00 92.50 273 SER A O 1
ATOM 2145 N N . GLU A 1 274 ? -20.301 15.109 7.638 1.00 94.62 274 GLU A N 1
ATOM 2146 C CA . GLU A 1 274 ? -21.730 15.031 7.294 1.00 94.62 274 GLU A CA 1
ATOM 2147 C C . GLU A 1 274 ? -22.098 13.784 6.466 1.00 94.62 274 GLU A C 1
ATOM 2149 O O . GLU A 1 274 ? -23.258 13.605 6.090 1.00 94.62 274 GLU A O 1
ATOM 2154 N N . THR A 1 275 ? -21.127 12.913 6.170 1.00 94.44 275 THR A N 1
ATOM 2155 C CA . THR A 1 275 ? -21.381 11.632 5.485 1.00 94.44 275 THR A CA 1
ATOM 2156 C C . THR A 1 275 ? -22.118 10.675 6.416 1.00 94.44 275 THR A C 1
ATOM 2158 O O . THR A 1 275 ? -21.936 10.723 7.631 1.00 94.44 275 THR A O 1
ATOM 2161 N N . GLU A 1 276 ? -22.948 9.799 5.861 1.00 95.88 276 GLU A N 1
ATOM 2162 C CA . GLU A 1 276 ? -23.661 8.770 6.623 1.00 95.88 276 GLU A CA 1
ATOM 2163 C C . GLU A 1 276 ? -22.724 7.633 7.013 1.00 95.88 276 GLU A C 1
ATOM 2165 O O . GLU A 1 276 ? -21.941 7.153 6.192 1.00 95.88 276 GLU A O 1
ATOM 2170 N N . ILE A 1 277 ? -22.830 7.186 8.264 1.00 95.19 277 ILE A N 1
ATOM 2171 C CA . ILE A 1 277 ? -22.005 6.099 8.796 1.00 95.19 277 ILE A CA 1
ATOM 2172 C C . ILE A 1 277 ? -22.231 4.818 7.993 1.00 95.19 277 ILE A C 1
ATOM 2174 O O . ILE A 1 277 ? -21.261 4.169 7.611 1.00 95.19 277 ILE A O 1
ATOM 2178 N N . MET A 1 278 ? -23.484 4.505 7.647 1.00 94.44 278 MET A N 1
ATOM 2179 C CA . MET A 1 278 ? -23.818 3.305 6.876 1.00 94.44 278 MET A CA 1
ATOM 2180 C C . MET A 1 278 ? -23.137 3.268 5.503 1.00 94.44 278 MET A C 1
ATOM 2182 O O . MET A 1 278 ? -22.587 2.243 5.113 1.00 94.44 278 MET A O 1
ATOM 2186 N N . SER A 1 279 ? -23.093 4.402 4.797 1.00 92.19 279 SER A N 1
ATOM 2187 C CA . SER A 1 279 ? -22.420 4.491 3.495 1.00 92.19 279 SER A CA 1
ATOM 2188 C C . SER A 1 279 ? -20.925 4.169 3.604 1.00 92.19 279 SER A C 1
ATOM 2190 O O . SER A 1 279 ? -20.364 3.490 2.742 1.00 92.19 279 SER A O 1
ATOM 2192 N N . ILE A 1 280 ? -20.283 4.600 4.695 1.00 92.19 280 ILE A N 1
ATOM 2193 C CA . ILE A 1 280 ? -18.887 4.260 4.968 1.00 92.19 280 ILE A CA 1
ATOM 2194 C C . ILE A 1 280 ? -18.753 2.780 5.325 1.00 92.19 280 ILE A C 1
ATOM 2196 O O . ILE A 1 280 ? -17.895 2.118 4.747 1.00 92.19 280 ILE A O 1
ATOM 2200 N N . LEU A 1 281 ? -19.606 2.244 6.205 1.00 90.94 281 LEU A N 1
ATOM 2201 C CA . LEU A 1 281 ? -19.591 0.828 6.598 1.00 90.94 281 LEU A CA 1
ATOM 2202 C C . LEU A 1 281 ? -19.732 -0.110 5.387 1.00 90.94 281 LEU A C 1
ATOM 2204 O O . LEU A 1 281 ? -18.977 -1.074 5.268 1.00 90.94 281 LEU A O 1
ATOM 2208 N N . GLN A 1 282 ? -20.621 0.220 4.447 1.00 89.25 282 GLN A N 1
ATOM 2209 C CA . GLN A 1 282 ? -20.766 -0.493 3.174 1.00 89.25 282 GLN A CA 1
ATOM 2210 C C . GLN A 1 282 ? -19.484 -0.447 2.344 1.00 89.25 282 GLN A C 1
ATOM 2212 O O . GLN A 1 282 ? -19.035 -1.471 1.839 1.00 89.25 282 GLN A O 1
ATOM 2217 N N . SER A 1 283 ? -18.864 0.732 2.236 1.00 86.25 283 SER A N 1
ATOM 2218 C CA . SER A 1 283 ? -17.648 0.904 1.438 1.00 86.25 283 SER A CA 1
ATOM 2219 C C . SER A 1 283 ? -16.448 0.141 1.996 1.00 86.25 283 SER A C 1
ATOM 2221 O O . SER A 1 283 ? -15.573 -0.245 1.231 1.00 86.25 283 SER A O 1
ATOM 2223 N N . ILE A 1 284 ? -16.386 -0.067 3.316 1.00 84.31 284 ILE A N 1
ATOM 2224 C CA . ILE A 1 284 ? -15.230 -0.683 3.983 1.00 84.31 284 ILE A CA 1
ATOM 2225 C C . ILE A 1 284 ? -15.375 -2.188 4.149 1.00 84.31 284 ILE A C 1
ATOM 2227 O O . ILE A 1 284 ? -14.366 -2.843 4.401 1.00 84.31 284 ILE A O 1
ATOM 2231 N N . ARG A 1 285 ? -16.589 -2.729 3.994 1.00 79.12 285 ARG A N 1
ATOM 2232 C CA . ARG A 1 285 ? -16.897 -4.155 4.134 1.00 79.12 285 ARG A CA 1
ATOM 2233 C C . ARG A 1 285 ? -15.869 -5.046 3.431 1.00 79.12 285 ARG A C 1
ATOM 2235 O O . ARG A 1 285 ? -15.321 -5.948 4.053 1.00 79.12 285 ARG A O 1
ATOM 2242 N N . ASP A 1 286 ? -15.525 -4.701 2.194 1.00 72.06 286 ASP A N 1
ATOM 2243 C CA . ASP A 1 286 ? -14.602 -5.471 1.350 1.00 72.06 286 ASP A CA 1
ATOM 2244 C C . ASP A 1 286 ? -13.115 -5.271 1.693 1.00 72.06 286 ASP A C 1
ATOM 2246 O O . ASP A 1 286 ? -12.252 -6.020 1.232 1.00 72.06 286 ASP A O 1
ATOM 2250 N N . TYR A 1 287 ? -12.787 -4.247 2.483 1.00 65.56 287 TYR A N 1
ATOM 2251 C CA . TYR A 1 287 ? -11.407 -3.844 2.774 1.00 65.56 287 TYR A CA 1
ATOM 2252 C C . TYR A 1 287 ? -10.973 -4.142 4.206 1.00 65.56 287 TYR A C 1
ATOM 2254 O O . TYR A 1 287 ? -9.795 -3.963 4.532 1.00 65.56 287 TYR A O 1
ATOM 2262 N N . THR A 1 288 ? -11.891 -4.558 5.081 1.00 68.62 288 THR A N 1
ATOM 2263 C CA . THR A 1 288 ? -11.544 -4.871 6.468 1.00 68.62 288 THR A CA 1
ATOM 2264 C C . THR A 1 288 ? -11.196 -6.345 6.639 1.00 68.62 288 THR A C 1
ATOM 2266 O O . THR A 1 288 ? -11.610 -7.208 5.876 1.00 68.62 288 THR A O 1
ATOM 2269 N N . SER A 1 289 ? -10.407 -6.638 7.672 1.00 63.06 289 SER A N 1
ATOM 2270 C CA . SER A 1 289 ? -10.079 -8.018 8.057 1.00 63.06 289 SER A CA 1
ATOM 2271 C C . SER A 1 289 ? -11.171 -8.695 8.892 1.00 63.06 289 SER A C 1
ATOM 2273 O O . SER A 1 289 ? -10.971 -9.823 9.334 1.00 63.06 289 SER A O 1
ATOM 2275 N N . ILE A 1 290 ? -12.279 -7.998 9.153 1.00 71.06 290 ILE A N 1
ATOM 2276 C CA . ILE A 1 290 ? -13.390 -8.498 9.954 1.00 71.06 290 ILE A CA 1
ATOM 2277 C C . ILE A 1 290 ? -14.388 -9.107 8.976 1.00 71.06 290 ILE A C 1
ATOM 2279 O O . ILE A 1 290 ? -15.034 -8.396 8.210 1.00 71.06 290 ILE A O 1
ATOM 2283 N N . GLU A 1 291 ? -14.466 -10.435 8.974 1.00 74.56 291 GLU A N 1
ATOM 2284 C CA . GLU A 1 291 ? -15.418 -11.169 8.147 1.00 74.56 291 GLU A CA 1
ATOM 2285 C C . GLU A 1 291 ? -16.821 -11.005 8.746 1.00 74.56 291 GLU A C 1
ATOM 2287 O O . GLU A 1 291 ? -17.126 -11.555 9.803 1.00 74.56 291 GLU A O 1
ATOM 2292 N N . ILE A 1 292 ? -17.657 -10.210 8.076 1.00 81.19 292 ILE A N 1
ATOM 2293 C CA . ILE A 1 292 ? -19.093 -10.102 8.350 1.00 81.19 292 ILE A CA 1
ATOM 2294 C C . ILE A 1 292 ? -19.819 -10.730 7.161 1.00 81.19 292 ILE A C 1
ATOM 2296 O O . ILE A 1 292 ? -19.708 -10.239 6.028 1.00 81.19 292 ILE A O 1
ATOM 2300 N N . ASP A 1 293 ? -20.522 -11.834 7.410 1.00 85.25 293 ASP A N 1
ATOM 2301 C CA . ASP A 1 293 ? -21.325 -12.498 6.385 1.00 85.25 293 ASP A CA 1
ATOM 2302 C C . ASP A 1 293 ? -22.463 -11.596 5.871 1.00 85.25 293 ASP A C 1
ATOM 2304 O O . ASP A 1 293 ? -22.792 -10.564 6.462 1.00 85.25 293 ASP A O 1
ATOM 2308 N N . ASP A 1 294 ? -23.010 -11.946 4.705 1.00 86.31 294 ASP A N 1
ATOM 2309 C CA . ASP A 1 294 ? -24.046 -11.149 4.039 1.00 86.31 294 ASP A CA 1
ATOM 2310 C C . ASP A 1 294 ? -25.297 -10.975 4.909 1.00 86.31 294 ASP A C 1
ATOM 2312 O O . ASP A 1 294 ? -25.821 -9.867 4.989 1.00 86.31 294 ASP A O 1
ATOM 2316 N N . GLU A 1 295 ? -25.732 -12.028 5.606 1.00 87.06 295 GLU A N 1
ATOM 2317 C CA . GLU A 1 295 ? -26.942 -12.008 6.439 1.00 87.06 295 GLU A CA 1
ATOM 2318 C C . GLU A 1 295 ? -26.778 -11.068 7.644 1.00 87.06 295 GLU A C 1
ATOM 2320 O O . GLU A 1 295 ? -27.654 -10.258 7.953 1.00 87.06 295 GLU A O 1
ATOM 2325 N N . THR A 1 296 ? -25.618 -11.122 8.298 1.00 87.56 296 THR A N 1
ATOM 2326 C CA . THR A 1 296 ? -25.267 -10.262 9.430 1.00 87.56 296 THR A CA 1
ATOM 2327 C C . THR A 1 296 ? -25.157 -8.806 8.990 1.00 87.56 296 THR A C 1
ATOM 2329 O O . THR A 1 296 ? -25.603 -7.901 9.697 1.00 87.56 296 THR A O 1
ATOM 2332 N N . PHE A 1 297 ? -24.588 -8.556 7.809 1.00 89.12 297 PHE A N 1
ATOM 2333 C CA . PHE A 1 297 ? -24.478 -7.202 7.279 1.00 89.12 297 PHE A CA 1
ATOM 2334 C C . PHE A 1 297 ? -25.841 -6.628 6.860 1.00 89.12 297 PHE A C 1
ATOM 2336 O O . PHE A 1 297 ? -26.109 -5.455 7.108 1.00 89.12 297 PHE A O 1
ATOM 2343 N N . GLU A 1 298 ? -26.732 -7.448 6.303 1.00 89.56 298 GLU A N 1
ATOM 2344 C CA . GLU A 1 298 ? -28.102 -7.047 5.964 1.00 89.56 298 GLU A CA 1
ATOM 2345 C C . GLU A 1 298 ? -28.917 -6.678 7.219 1.00 89.56 298 GLU A C 1
ATOM 2347 O O . GLU A 1 298 ? -29.677 -5.704 7.214 1.00 89.56 298 GLU A O 1
ATOM 2352 N N . ALA A 1 299 ? -28.699 -7.385 8.335 1.00 88.94 299 ALA A N 1
ATOM 2353 C CA . ALA A 1 299 ? -29.278 -7.027 9.631 1.00 88.94 299 ALA A CA 1
ATOM 2354 C C . ALA A 1 299 ? -28.764 -5.668 10.142 1.00 88.94 299 ALA A C 1
ATOM 2356 O O . ALA A 1 299 ? -29.551 -4.852 10.628 1.00 88.94 299 ALA A O 1
ATOM 2357 N N . ILE A 1 300 ? -27.463 -5.388 9.980 1.00 92.19 300 ILE A N 1
ATOM 2358 C CA . ILE A 1 300 ? -26.881 -4.072 10.287 1.00 92.19 300 ILE A CA 1
ATOM 2359 C C . ILE A 1 300 ? -27.533 -2.993 9.416 1.00 92.19 300 ILE A C 1
ATOM 2361 O O . ILE A 1 300 ? -27.983 -1.980 9.941 1.00 92.19 300 ILE A O 1
ATOM 2365 N N . GLU A 1 301 ? -27.624 -3.201 8.102 1.00 91.50 301 GLU A N 1
ATOM 2366 C CA . GLU A 1 301 ? -28.199 -2.223 7.169 1.00 91.50 301 GLU A CA 1
ATOM 2367 C C . GLU A 1 301 ? -29.676 -1.923 7.466 1.00 91.50 301 GLU A C 1
ATOM 2369 O O . GLU A 1 301 ? -30.111 -0.776 7.356 1.00 91.50 301 GLU A O 1
ATOM 2374 N N . THR A 1 302 ? -30.432 -2.935 7.893 1.00 91.81 302 THR A N 1
ATOM 2375 C CA . THR A 1 302 ? -31.863 -2.803 8.194 1.00 91.81 302 THR A CA 1
ATOM 2376 C C . THR A 1 302 ? -32.119 -2.066 9.509 1.00 91.81 302 THR A C 1
ATOM 2378 O O . THR A 1 302 ? -33.015 -1.222 9.579 1.00 91.81 302 THR A O 1
ATOM 2381 N N . ASN A 1 303 ? -31.352 -2.383 10.554 1.00 91.81 303 ASN A N 1
ATOM 2382 C CA . ASN A 1 303 ? -31.648 -1.926 11.914 1.00 91.81 303 ASN A CA 1
ATOM 2383 C C . ASN A 1 303 ? -30.872 -0.666 12.311 1.00 91.81 303 ASN A C 1
ATOM 2385 O O . ASN A 1 303 ? -31.303 0.088 13.184 1.00 91.81 303 ASN A O 1
ATOM 2389 N N . PHE A 1 304 ? -29.727 -0.401 11.686 1.00 93.25 304 PHE A N 1
ATOM 2390 C CA . PHE A 1 304 ? -28.892 0.733 12.054 1.00 93.25 304 PHE A CA 1
ATOM 2391 C C . PHE A 1 304 ? -29.473 2.060 11.519 1.00 93.25 304 PHE A C 1
ATOM 2393 O O . PHE A 1 304 ? -29.854 2.145 10.349 1.00 93.25 304 PHE A O 1
ATOM 2400 N N . PRO A 1 305 ? -29.519 3.141 12.322 1.00 93.00 305 PRO A N 1
ATOM 2401 C CA . PRO A 1 305 ? -30.129 4.402 11.902 1.00 93.00 305 PRO A CA 1
ATOM 2402 C C . PRO A 1 305 ? -29.430 5.028 10.683 1.00 93.00 305 PRO A C 1
ATOM 2404 O O . PRO A 1 305 ? -28.270 5.438 10.752 1.00 93.00 305 PRO A O 1
ATOM 2407 N N . ALA A 1 306 ? -30.154 5.153 9.567 1.00 90.81 306 ALA A N 1
ATOM 2408 C CA . ALA A 1 306 ? -29.627 5.714 8.317 1.00 90.81 306 ALA A CA 1
ATOM 2409 C C . ALA A 1 306 ? -29.253 7.208 8.420 1.00 90.81 306 ALA A C 1
ATOM 2411 O O . ALA A 1 306 ? -28.417 7.709 7.673 1.00 90.81 306 ALA A O 1
ATOM 2412 N N . ASP A 1 307 ? -29.851 7.931 9.368 1.00 92.44 307 ASP A N 1
ATOM 2413 C CA . ASP A 1 307 ? -29.607 9.350 9.631 1.00 92.44 307 ASP A CA 1
ATOM 2414 C C . ASP A 1 307 ? -28.323 9.621 10.441 1.00 92.44 307 ASP A C 1
ATOM 2416 O O . ASP A 1 307 ? -27.932 10.781 10.611 1.00 92.44 307 ASP A O 1
ATOM 2420 N N . LEU A 1 308 ? -27.629 8.576 10.903 1.00 94.69 308 LEU A N 1
ATOM 2421 C CA . LEU A 1 308 ? -26.409 8.695 11.694 1.00 94.69 308 LEU A CA 1
ATOM 2422 C C . LEU A 1 308 ? -25.232 9.201 10.839 1.00 94.69 308 LEU A C 1
ATOM 2424 O O . LEU A 1 308 ? -24.811 8.563 9.870 1.00 94.69 308 LEU A O 1
ATOM 2428 N N . LYS A 1 309 ? -24.668 10.353 11.214 1.00 97.00 309 LYS A N 1
ATOM 2429 C CA . LYS A 1 309 ? -23.556 10.997 10.495 1.00 97.00 309 LYS A CA 1
ATOM 2430 C C . LYS A 1 309 ? -22.197 10.705 11.130 1.00 97.00 309 LYS A C 1
ATOM 2432 O O . LYS A 1 309 ? -22.105 10.502 12.338 1.00 97.00 309 LYS A O 1
ATOM 2437 N N . MET A 1 310 ? -21.132 10.765 10.327 1.00 95.94 310 MET A N 1
ATOM 2438 C CA . MET A 1 310 ? -19.744 10.512 10.744 1.00 95.94 310 MET A CA 1
ATOM 2439 C C . MET A 1 310 ? -19.300 11.377 11.927 1.00 95.94 310 MET A C 1
ATOM 2441 O O . MET A 1 310 ? -18.505 10.921 12.746 1.00 95.94 310 MET A O 1
ATOM 2445 N N . ARG A 1 311 ? -19.828 12.600 12.069 1.00 95.88 311 ARG A N 1
ATOM 2446 C CA . ARG A 1 311 ? -19.542 13.465 13.226 1.00 95.88 311 ARG A CA 1
ATOM 2447 C C . ARG A 1 311 ? -19.897 12.837 14.580 1.00 95.88 311 ARG A C 1
ATOM 2449 O O . ARG A 1 311 ? -19.271 13.173 15.577 1.00 95.88 311 ARG A O 1
ATOM 2456 N N . HIS A 1 312 ? -20.837 11.889 14.594 1.00 96.50 312 HIS A N 1
ATOM 2457 C CA . HIS A 1 312 ? -21.314 11.180 15.784 1.00 96.50 312 HIS A CA 1
ATOM 2458 C C . HIS A 1 312 ? -20.676 9.793 15.977 1.00 96.50 312 HIS A C 1
ATOM 2460 O O . HIS A 1 312 ? -21.128 9.023 16.828 1.00 96.50 312 HIS A O 1
ATOM 2466 N N . TRP A 1 313 ? -19.637 9.449 15.204 1.00 95.56 313 TRP A N 1
ATOM 2467 C CA . TRP A 1 313 ? -19.017 8.117 15.211 1.00 95.56 313 TRP A CA 1
ATOM 2468 C C . TRP A 1 313 ? -18.602 7.659 16.609 1.00 95.56 313 TRP A C 1
ATOM 2470 O O . TRP A 1 313 ? -18.956 6.561 17.039 1.00 95.56 313 TRP A O 1
ATOM 2480 N N . ALA A 1 314 ? -17.872 8.508 17.339 1.00 94.06 314 ALA A N 1
ATOM 2481 C CA . ALA A 1 314 ? -17.349 8.153 18.653 1.00 94.06 314 ALA A CA 1
ATOM 2482 C C . ALA A 1 314 ? -18.467 7.918 19.680 1.00 94.06 314 ALA A C 1
ATOM 2484 O O . ALA A 1 314 ? -18.385 6.987 20.481 1.00 94.06 314 ALA A O 1
ATOM 2485 N N . ALA A 1 315 ? -19.516 8.743 19.650 1.00 94.19 315 ALA A N 1
ATOM 2486 C CA . ALA A 1 315 ? -20.660 8.615 20.545 1.00 94.19 315 ALA A CA 1
ATOM 2487 C C . ALA A 1 315 ? -21.466 7.337 20.248 1.00 94.19 315 ALA A C 1
ATOM 2489 O O . ALA A 1 315 ? -21.803 6.601 21.175 1.00 94.19 315 ALA A O 1
ATOM 2490 N N . ALA A 1 316 ? -21.691 7.022 18.969 1.00 94.31 316 ALA A N 1
ATOM 2491 C CA . ALA A 1 316 ? -22.363 5.791 18.558 1.00 94.31 316 ALA A CA 1
ATOM 2492 C C . ALA A 1 316 ? -21.571 4.537 18.948 1.00 94.31 316 ALA A C 1
ATOM 2494 O O . ALA A 1 316 ? -22.131 3.620 19.543 1.00 94.31 316 ALA A O 1
ATOM 2495 N N . TYR A 1 317 ? -20.256 4.531 18.713 1.00 93.94 317 TYR A N 1
ATOM 2496 C CA . TYR A 1 317 ? -19.382 3.435 19.133 1.00 93.94 317 TYR A CA 1
ATOM 2497 C C . TYR A 1 317 ? -19.424 3.208 20.652 1.00 93.94 317 TYR A C 1
ATOM 2499 O O . TYR A 1 317 ? -19.574 2.072 21.100 1.00 93.94 317 TYR A O 1
ATOM 2507 N N . LYS A 1 318 ? -19.340 4.277 21.464 1.00 91.38 318 LYS A N 1
ATOM 2508 C CA . LYS A 1 318 ? -19.436 4.165 22.933 1.00 91.38 318 LYS A CA 1
ATOM 2509 C C . LYS A 1 318 ? -20.762 3.555 23.372 1.00 91.38 318 LYS A C 1
ATOM 2511 O O . LYS A 1 318 ? -20.774 2.742 24.292 1.00 91.38 318 LYS A O 1
ATOM 2516 N N . LEU A 1 319 ? -21.859 3.952 22.730 1.00 92.19 319 LEU A N 1
ATOM 2517 C CA . LEU A 1 319 ? -23.192 3.482 23.086 1.00 92.19 319 LEU A CA 1
ATOM 2518 C C . LEU A 1 319 ? -23.387 2.005 22.728 1.00 92.19 319 LEU A C 1
ATOM 2520 O O . LEU A 1 319 ? -23.903 1.250 23.549 1.00 92.19 319 LEU A O 1
ATOM 2524 N N . LEU A 1 320 ? -22.919 1.579 21.555 1.00 90.31 320 LEU A N 1
ATOM 2525 C CA . LEU A 1 320 ? -23.006 0.180 21.124 1.00 90.31 320 LEU A CA 1
ATOM 2526 C C . LEU A 1 320 ? -22.097 -0.745 21.937 1.00 90.31 320 LEU A C 1
ATOM 2528 O O . LEU A 1 320 ? -22.468 -1.880 22.193 1.00 90.31 320 LEU A O 1
ATOM 2532 N N . ARG A 1 321 ? -20.940 -0.248 22.391 1.00 86.88 321 ARG A N 1
ATOM 2533 C CA . ARG A 1 321 ? -20.008 -1.005 23.241 1.00 86.88 321 ARG A CA 1
ATOM 2534 C C . ARG A 1 321 ? -20.473 -1.154 24.698 1.00 86.88 321 ARG A C 1
ATOM 2536 O O . ARG A 1 321 ? -19.971 -2.038 25.392 1.00 86.88 321 ARG A O 1
ATOM 2543 N N . SER A 1 322 ? -21.301 -0.222 25.187 1.00 76.81 322 SER A N 1
ATOM 2544 C CA . SER A 1 322 ? -21.776 -0.197 26.587 1.00 76.81 322 SER A CA 1
ATOM 2545 C C . SER A 1 322 ? -22.617 -1.409 26.960 1.00 76.81 322 SER A C 1
ATOM 2547 O O . SER A 1 322 ? -22.813 -1.628 28.171 1.00 76.81 322 SER A O 1
#

Radius of gyration: 30.17 Å; Cα contacts (8 Å, |Δi|>4): 355; chains: 1; bounding box: 68×46×92 Å

Sequence (322 aa):
DTILMCIPDSKDDGMYALAVIDWLVAQHNQLVQIVAGTLGYPARKVSSRLLAQHDVIKYSKHELMRYLTSRCATWGVGGKLNLDLKQMESHLRRELSRPEVTIEMRGFQWLGESFSAGGELRSVIKQRDLLPDNIDRLKSEIPSPAIANTCLQKVEMAIAFILKSGSSLGTEKSGEMLLADYMRSVLAESPESFMGTGACADVRLWHVDSYVRILKQVVNKDPLDSIDPKYKEDLPKELEQKLVAVKDELPDQLVDLMGSFGETRLTETYINSETEIMSILQSIRDYTSIEIDDETFEAIETNFPADLKMRHWAAAYKLLRS